Protein AF-D7CI39-F1 (afdb_monomer_lite)

Organism: Streptomyces bingchenggensis (strain BCW-1) (NCBI:txid749414)

Structure (mmCIF, N/CA/C/O backbone):
data_AF-D7CI39-F1
#
_entry.id   AF-D7CI39-F1
#
loop_
_atom_site.group_PDB
_atom_site.id
_atom_site.type_symbol
_atom_site.label_atom_id
_atom_site.label_alt_id
_atom_site.label_comp_id
_atom_site.label_asym_id
_atom_site.label_entity_id
_atom_site.label_seq_id
_atom_site.pdbx_PDB_ins_code
_atom_site.Cartn_x
_atom_site.Cartn_y
_atom_site.Cartn_z
_atom_site.occupancy
_atom_site.B_iso_or_equiv
_atom_site.auth_seq_id
_atom_site.auth_comp_id
_atom_site.auth_asym_id
_atom_site.auth_atom_id
_atom_site.pdbx_PDB_model_num
ATOM 1 N N . MET A 1 1 ? -1.855 11.451 19.982 1.00 60.75 1 MET A N 1
ATOM 2 C CA . MET A 1 1 ? -1.844 10.827 18.642 1.00 60.75 1 MET A CA 1
ATOM 3 C C . MET A 1 1 ? -1.310 9.418 18.803 1.00 60.75 1 MET A C 1
ATOM 5 O O . MET A 1 1 ? -0.711 9.164 19.842 1.00 60.75 1 MET A O 1
ATOM 9 N N . LEU A 1 2 ? -1.625 8.493 17.895 1.00 78.06 2 LEU A N 1
ATOM 10 C CA . LEU A 1 2 ? -1.232 7.079 18.049 1.00 78.06 2 LEU A CA 1
ATOM 11 C C . LEU A 1 2 ? -0.248 6.610 16.970 1.00 78.06 2 LEU A C 1
ATOM 13 O O . LEU A 1 2 ? 0.368 5.567 17.150 1.00 78.06 2 LEU A O 1
ATOM 17 N N . ILE A 1 3 ? -0.101 7.357 15.871 1.00 86.12 3 ILE A N 1
ATOM 18 C CA . ILE A 1 3 ? 0.752 6.988 14.740 1.00 86.12 3 ILE A CA 1
ATOM 19 C C . ILE A 1 3 ? 1.852 8.045 14.610 1.00 86.12 3 ILE A C 1
ATOM 21 O O . ILE A 1 3 ? 1.617 9.130 14.085 1.00 86.12 3 ILE A O 1
ATOM 25 N N . GLU A 1 4 ? 3.043 7.724 15.110 1.00 84.31 4 GLU A N 1
ATOM 26 C CA . GLU A 1 4 ? 4.236 8.579 15.084 1.00 84.31 4 GLU A CA 1
ATOM 27 C C . GLU A 1 4 ? 5.362 7.781 14.409 1.00 84.31 4 GLU A C 1
ATOM 29 O O . GLU A 1 4 ? 5.905 6.856 15.007 1.00 84.31 4 GLU A O 1
ATOM 34 N N . THR A 1 5 ? 5.641 8.070 13.135 1.00 89.38 5 THR A N 1
ATOM 35 C CA . THR A 1 5 ? 6.638 7.357 12.309 1.00 89.38 5 THR A CA 1
ATOM 36 C C . THR A 1 5 ? 7.368 8.346 11.403 1.00 89.38 5 THR A C 1
ATOM 38 O O . THR A 1 5 ? 6.814 9.392 11.055 1.00 89.38 5 THR A O 1
ATOM 41 N N . ASP A 1 6 ? 8.602 8.020 11.0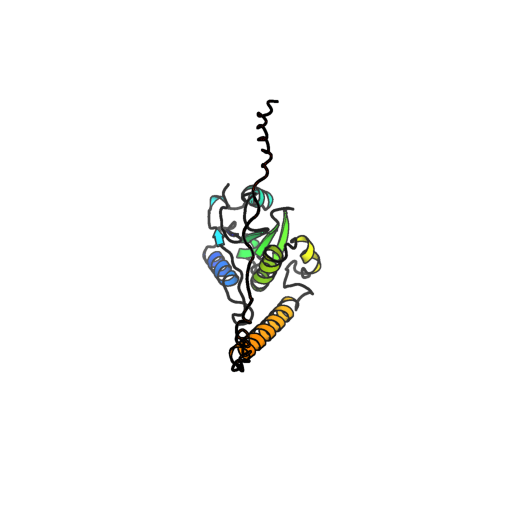17 1.00 88.06 6 ASP A N 1
ATOM 42 C CA . ASP A 1 6 ? 9.404 8.861 10.112 1.00 88.06 6 ASP A CA 1
ATOM 43 C C . ASP A 1 6 ? 9.184 8.493 8.633 1.00 88.06 6 ASP A C 1
ATOM 45 O O . ASP A 1 6 ? 9.430 9.298 7.732 1.00 88.06 6 ASP A O 1
ATOM 49 N N . LEU A 1 7 ? 8.720 7.266 8.373 1.00 91.50 7 LEU A N 1
ATOM 50 C CA . LEU A 1 7 ? 8.360 6.760 7.047 1.00 91.50 7 LEU A CA 1
ATOM 51 C C . LEU A 1 7 ? 6.853 6.536 6.944 1.00 91.50 7 LEU A C 1
ATOM 53 O O . LEU A 1 7 ? 6.137 6.569 7.936 1.00 91.50 7 LEU A O 1
ATOM 57 N N . THR A 1 8 ? 6.366 6.259 5.732 1.00 95.50 8 THR A N 1
ATOM 58 C CA . THR A 1 8 ? 4.954 5.908 5.540 1.00 95.50 8 THR A CA 1
ATOM 59 C C . THR A 1 8 ? 4.585 4.685 6.394 1.00 95.50 8 THR A C 1
ATOM 61 O O . THR A 1 8 ? 5.204 3.627 6.230 1.00 95.50 8 THR A O 1
ATOM 64 N N . PRO A 1 9 ? 3.581 4.778 7.279 1.00 97.00 9 PRO A N 1
ATOM 65 C CA . PRO A 1 9 ? 3.242 3.680 8.166 1.00 97.00 9 PRO A CA 1
ATOM 66 C C . PRO A 1 9 ? 2.464 2.576 7.435 1.00 97.00 9 PRO A C 1
ATOM 68 O O . PRO A 1 9 ? 1.548 2.847 6.657 1.00 97.00 9 PRO A O 1
ATOM 71 N N . LEU A 1 10 ? 2.812 1.323 7.733 1.00 98.00 10 LEU A N 1
ATOM 72 C CA . LEU A 1 10 ? 2.042 0.115 7.439 1.00 98.00 10 LEU A CA 1
ATOM 73 C C . LEU A 1 10 ? 1.366 -0.347 8.734 1.00 98.00 10 LEU A C 1
ATOM 75 O O . LEU A 1 10 ? 1.984 -1.009 9.570 1.00 98.00 10 LEU A O 1
ATOM 79 N N . LEU A 1 11 ? 0.103 0.027 8.901 1.00 97.75 11 LEU A N 1
ATOM 80 C CA . LEU A 1 11 ? -0.694 -0.258 10.087 1.00 97.75 11 LEU A CA 1
ATOM 81 C C . LEU A 1 11 ? -1.323 -1.642 10.005 1.00 97.75 11 LEU A C 1
ATOM 83 O O . LEU A 1 11 ? -1.921 -1.995 8.989 1.00 97.75 11 LEU A O 1
ATOM 87 N N . ARG A 1 12 ? -1.289 -2.383 11.107 1.00 97.88 12 ARG A N 1
ATOM 88 C CA . ARG A 1 12 ? -2.140 -3.558 11.292 1.00 97.88 12 ARG A CA 1
ATOM 89 C C . ARG A 1 12 ? -3.439 -3.154 11.987 1.00 97.88 12 ARG A C 1
ATOM 91 O O . ARG A 1 12 ? -3.398 -2.639 13.101 1.00 97.88 12 ARG A O 1
ATOM 98 N N . THR A 1 13 ? -4.582 -3.413 11.354 1.00 97.44 13 THR A N 1
ATOM 99 C CA . THR A 1 13 ? -5.907 -3.213 11.977 1.00 97.44 13 THR A CA 1
ATOM 100 C C . THR A 1 13 ? -6.658 -4.521 12.187 1.00 97.44 13 THR A C 1
ATOM 102 O O . THR A 1 13 ? -7.472 -4.608 13.105 1.00 97.44 13 THR A O 1
ATOM 105 N N . ASP A 1 14 ? -6.345 -5.560 11.409 1.00 96.50 14 ASP A N 1
ATOM 106 C CA . ASP A 1 14 ? -6.831 -6.91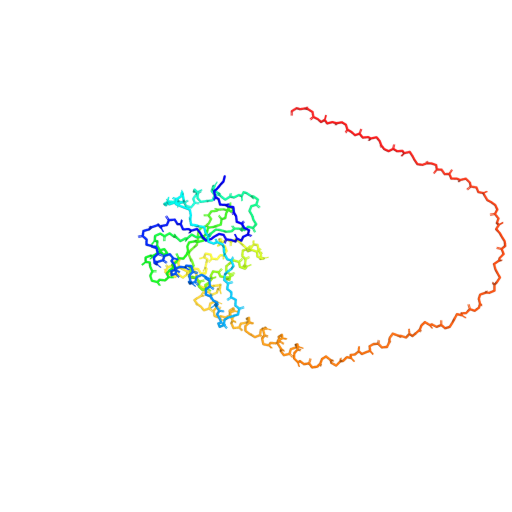7 11.649 1.00 96.50 14 ASP A CA 1
ATOM 107 C C . ASP A 1 14 ? -5.773 -7.760 12.378 1.00 96.50 14 ASP A C 1
ATOM 109 O O . ASP A 1 14 ? -4.663 -7.994 11.891 1.00 96.50 14 ASP A O 1
ATOM 113 N N . PHE A 1 15 ? -6.130 -8.208 13.582 1.00 96.19 15 PHE A N 1
ATOM 114 C CA . PHE A 1 15 ? -5.276 -9.013 14.461 1.00 96.19 15 PHE A CA 1
ATOM 115 C C . PHE A 1 15 ? -5.717 -10.483 14.516 1.00 96.19 15 PHE A C 1
ATOM 117 O O . PHE A 1 15 ? -5.392 -11.185 15.474 1.00 96.19 15 PHE A O 1
ATOM 124 N N . SER A 1 16 ? -6.496 -10.943 13.528 1.00 94.44 16 SER A N 1
ATOM 125 C CA . SER A 1 16 ? -7.069 -12.294 13.534 1.00 94.44 16 SER A CA 1
ATOM 126 C C . SER A 1 16 ? -6.051 -13.386 13.194 1.00 94.44 16 SER A C 1
ATOM 128 O O . SER A 1 16 ? -6.198 -14.515 13.660 1.00 94.44 16 SER A O 1
ATOM 130 N N . ASP A 1 17 ? -5.010 -13.038 12.434 1.00 96.19 17 ASP A N 1
ATOM 131 C CA . ASP A 1 17 ? -3.992 -13.965 11.944 1.00 96.19 17 ASP A CA 1
ATOM 132 C C . ASP A 1 17 ? -2.601 -13.300 11.964 1.00 96.19 17 ASP A C 1
ATOM 134 O O . ASP A 1 17 ? -2.360 -12.277 11.315 1.00 96.19 17 ASP A O 1
ATOM 138 N N . ASP A 1 18 ? -1.690 -13.844 12.774 1.00 97.06 18 ASP A N 1
ATOM 139 C CA . ASP A 1 18 ? -0.308 -13.363 12.890 1.00 97.06 18 ASP A CA 1
ATOM 140 C C . ASP A 1 18 ? 0.578 -13.840 11.727 1.00 97.06 18 ASP A C 1
ATOM 142 O O . ASP A 1 18 ? 1.495 -13.117 11.326 1.00 97.06 18 ASP A O 1
ATOM 146 N N . ASP A 1 19 ? 0.295 -15.013 11.154 1.00 97.25 19 ASP A N 1
ATOM 147 C CA . ASP A 1 19 ? 1.049 -15.566 10.027 1.00 97.25 19 ASP A CA 1
ATOM 148 C C . ASP A 1 19 ? 0.727 -14.788 8.746 1.00 97.25 19 ASP A C 1
ATOM 150 O O . ASP A 1 19 ? 1.638 -14.403 8.004 1.00 97.25 19 ASP A O 1
ATOM 154 N N . ALA A 1 20 ? -0.551 -14.459 8.532 1.00 97.06 20 ALA A N 1
ATOM 155 C CA . ALA A 1 20 ? -0.977 -13.561 7.461 1.00 97.06 20 ALA A CA 1
ATOM 156 C C . ALA A 1 20 ? -0.304 -12.186 7.590 1.00 97.06 20 ALA A C 1
ATOM 158 O O . ALA A 1 20 ? 0.206 -11.648 6.607 1.00 97.06 20 ALA A O 1
ATOM 159 N N . TRP A 1 21 ? -0.206 -11.645 8.809 1.00 97.88 21 TRP A N 1
ATOM 160 C CA . TRP A 1 21 ? 0.503 -10.388 9.046 1.00 97.88 21 TRP A CA 1
ATOM 161 C C . TRP A 1 21 ? 1.990 -10.468 8.676 1.00 97.88 21 TRP A C 1
ATOM 163 O O . TRP A 1 21 ? 2.506 -9.570 8.003 1.00 97.88 21 TRP A O 1
ATOM 173 N N . GLN A 1 22 ? 2.694 -11.547 9.039 1.00 97.75 22 GLN A N 1
ATOM 174 C CA . GLN A 1 22 ? 4.086 -11.716 8.605 1.00 97.75 22 GLN A CA 1
ATOM 175 C C . GLN A 1 22 ? 4.205 -11.843 7.082 1.00 97.75 22 GLN A C 1
ATOM 177 O O . GLN A 1 22 ? 5.138 -11.282 6.503 1.00 97.75 22 GLN A O 1
ATOM 182 N N . ALA A 1 23 ? 3.255 -12.511 6.422 1.00 97.19 23 ALA A N 1
ATOM 183 C CA . ALA A 1 23 ? 3.218 -12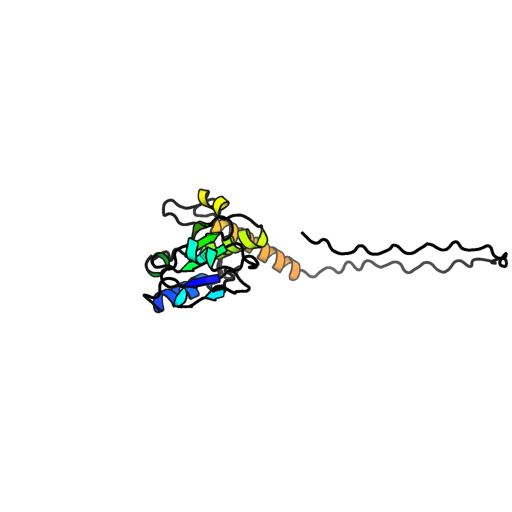.602 4.965 1.00 97.19 23 ALA A CA 1
ATOM 184 C C . ALA A 1 23 ? 3.021 -11.226 4.305 1.00 97.19 23 ALA A C 1
ATOM 186 O O . ALA A 1 23 ? 3.728 -10.907 3.349 1.00 97.19 23 ALA A O 1
ATOM 187 N N . VAL A 1 24 ? 2.142 -10.376 4.850 1.00 97.94 24 VAL A N 1
ATOM 188 C CA . VAL A 1 24 ? 1.954 -8.986 4.394 1.00 97.94 24 VAL A CA 1
ATOM 189 C C . VAL A 1 24 ? 3.251 -8.192 4.513 1.00 97.94 24 VAL A C 1
ATOM 191 O O . VAL A 1 24 ? 3.696 -7.584 3.539 1.00 97.94 24 VAL A O 1
ATOM 194 N N . ARG A 1 25 ? 3.897 -8.224 5.686 1.00 97.69 25 ARG A N 1
ATOM 195 C CA . ARG A 1 25 ? 5.168 -7.517 5.912 1.00 97.69 25 ARG A CA 1
ATOM 196 C C . ARG A 1 25 ? 6.254 -7.993 4.953 1.00 97.69 25 ARG A C 1
ATOM 198 O O . ARG A 1 25 ? 6.986 -7.173 4.406 1.00 97.69 25 ARG A O 1
ATOM 205 N N . ALA A 1 26 ? 6.340 -9.304 4.728 1.00 96.56 26 ALA A N 1
ATOM 206 C CA . ALA A 1 26 ? 7.289 -9.885 3.789 1.00 96.56 26 ALA A CA 1
ATOM 207 C C . ALA A 1 26 ? 7.008 -9.444 2.345 1.00 96.56 26 ALA A C 1
ATOM 209 O O . ALA A 1 26 ? 7.948 -9.085 1.640 1.00 96.56 26 ALA A O 1
ATOM 210 N N . ALA A 1 27 ? 5.742 -9.416 1.920 1.00 96.31 27 ALA A N 1
ATOM 211 C CA . ALA A 1 27 ? 5.350 -8.977 0.583 1.00 96.31 27 ALA A CA 1
ATOM 212 C C . ALA A 1 27 ? 5.647 -7.487 0.349 1.00 96.31 27 ALA A C 1
ATOM 214 O O . ALA A 1 27 ? 6.171 -7.127 -0.701 1.00 96.31 27 ALA A O 1
ATOM 215 N N . VAL A 1 28 ? 5.379 -6.626 1.336 1.00 96.81 28 VAL A N 1
ATOM 216 C CA . VAL A 1 28 ? 5.674 -5.184 1.258 1.00 96.81 28 VAL A CA 1
ATOM 217 C C . VAL A 1 28 ? 7.182 -4.911 1.246 1.00 96.81 28 VAL A C 1
ATOM 219 O O . VAL A 1 28 ? 7.654 -4.063 0.490 1.00 96.81 28 VAL A O 1
ATOM 222 N N . ALA A 1 29 ? 7.953 -5.645 2.053 1.00 95.19 29 ALA A N 1
ATOM 223 C CA . ALA A 1 29 ? 9.406 -5.499 2.123 1.00 95.19 29 ALA A CA 1
ATOM 224 C C . ALA A 1 29 ? 10.151 -6.170 0.953 1.00 95.19 29 ALA A C 1
ATOM 226 O O . ALA A 1 29 ? 11.356 -5.946 0.784 1.00 95.19 29 ALA A O 1
ATOM 227 N N . ALA A 1 30 ? 9.470 -7.008 0.163 1.00 94.44 30 ALA A N 1
ATOM 228 C CA . ALA A 1 30 ? 10.074 -7.727 -0.946 1.00 94.44 30 ALA A CA 1
ATOM 229 C C . ALA A 1 30 ? 10.561 -6.747 -2.030 1.00 94.44 30 ALA A C 1
ATOM 231 O O . ALA A 1 30 ? 9.816 -5.865 -2.465 1.00 94.44 30 ALA A O 1
ATOM 232 N N . PRO A 1 31 ? 11.804 -6.894 -2.520 1.00 93.50 31 PRO A N 1
ATOM 233 C CA . PRO A 1 31 ? 12.271 -6.095 -3.641 1.00 93.50 31 PRO A CA 1
ATOM 234 C C . PRO A 1 31 ? 11.483 -6.401 -4.922 1.00 93.50 31 PRO A C 1
ATOM 236 O O . PRO A 1 31 ? 11.240 -7.560 -5.257 1.00 93.50 31 PRO A O 1
ATOM 239 N N . VAL A 1 32 ? 11.166 -5.363 -5.693 1.00 90.81 32 VAL A N 1
ATOM 240 C CA . VAL A 1 32 ? 10.398 -5.448 -6.943 1.00 90.81 32 VAL A CA 1
ATOM 241 C C . VAL A 1 32 ? 11.321 -5.266 -8.155 1.00 90.81 32 VAL A C 1
ATOM 243 O O . VAL A 1 32 ? 12.363 -4.605 -8.086 1.00 90.81 32 VAL A O 1
ATOM 246 N N . GLY A 1 33 ? 10.961 -5.893 -9.281 1.00 87.19 33 GLY A N 1
ATOM 247 C CA . GLY A 1 33 ? 11.697 -5.781 -10.545 1.00 87.19 33 GLY A CA 1
ATOM 248 C C . GLY A 1 33 ? 13.101 -6.383 -10.499 1.00 87.19 33 GLY A C 1
ATOM 249 O O . GLY A 1 33 ? 14.013 -5.835 -11.102 1.00 87.19 33 GLY A O 1
ATOM 250 N N . GLY A 1 34 ? 13.305 -7.467 -9.743 1.00 85.69 34 GLY A N 1
ATOM 251 C CA . GLY A 1 34 ? 14.627 -8.086 -9.592 1.00 85.69 34 GLY A CA 1
ATOM 252 C C . GLY A 1 34 ? 15.581 -7.304 -8.681 1.00 85.69 34 GLY A C 1
ATOM 253 O O . GLY A 1 34 ? 16.794 -7.376 -8.859 1.00 85.69 34 GLY A O 1
ATOM 254 N N . GLY A 1 35 ? 15.050 -6.546 -7.715 1.00 87.81 35 GLY A N 1
ATOM 255 C CA . GLY A 1 35 ? 15.858 -5.776 -6.764 1.00 87.81 35 GLY A CA 1
ATOM 256 C C . GLY A 1 35 ? 16.127 -4.330 -7.175 1.00 87.81 35 GLY A C 1
ATOM 257 O O . GLY A 1 35 ? 17.041 -3.702 -6.641 1.00 87.81 35 GLY A O 1
ATOM 258 N N . LEU A 1 36 ? 15.355 -3.792 -8.123 1.00 87.56 36 LEU A N 1
ATOM 259 C CA . LEU A 1 36 ? 15.490 -2.401 -8.561 1.00 87.56 36 LEU A CA 1
ATOM 260 C C . LEU A 1 36 ? 14.985 -1.412 -7.512 1.00 87.56 36 LEU A C 1
ATOM 262 O O . LEU A 1 36 ? 15.550 -0.328 -7.383 1.00 87.56 36 LEU A O 1
ATOM 266 N N . THR A 1 37 ? 13.923 -1.779 -6.798 1.00 91.38 37 THR A N 1
ATOM 267 C CA . THR A 1 37 ? 13.210 -0.905 -5.864 1.00 91.38 37 THR A CA 1
ATOM 268 C C . THR A 1 37 ? 12.466 -1.725 -4.806 1.00 91.38 37 THR A C 1
ATOM 270 O O . THR A 1 37 ? 12.390 -2.950 -4.912 1.00 91.38 37 THR A O 1
ATOM 273 N N . ARG A 1 38 ? 11.931 -1.057 -3.784 1.00 93.38 38 ARG A N 1
ATOM 274 C CA . ARG A 1 38 ? 11.057 -1.613 -2.740 1.00 93.38 38 ARG A CA 1
ATOM 275 C C . ARG A 1 38 ? 10.191 -0.495 -2.157 1.00 93.38 38 ARG A C 1
ATOM 277 O O . ARG A 1 38 ? 10.513 0.676 -2.343 1.00 93.38 38 ARG A O 1
ATOM 284 N N . ALA A 1 39 ? 9.122 -0.845 -1.448 1.00 94.44 39 ALA A N 1
ATOM 285 C CA . ALA A 1 39 ? 8.374 0.138 -0.675 1.00 94.44 39 ALA A CA 1
ATOM 286 C C . ALA A 1 39 ? 9.119 0.443 0.634 1.00 94.44 39 ALA A C 1
ATOM 288 O O . ALA A 1 39 ? 9.499 -0.478 1.358 1.00 94.44 39 ALA A O 1
ATOM 289 N N . ASP A 1 40 ? 9.327 1.724 0.933 1.00 91.62 40 ASP A N 1
ATOM 290 C CA . ASP A 1 40 ? 9.904 2.155 2.205 1.00 91.62 40 ASP A CA 1
ATOM 291 C C . ASP A 1 40 ? 8.764 2.512 3.168 1.00 91.62 40 ASP A C 1
ATOM 293 O O . ASP A 1 40 ? 8.168 3.586 3.096 1.00 91.62 40 ASP A O 1
ATOM 297 N N . THR A 1 41 ? 8.435 1.562 4.044 1.00 95.88 41 THR A N 1
ATOM 298 C CA . THR A 1 41 ? 7.360 1.683 5.038 1.00 95.88 41 THR A CA 1
ATOM 299 C C . THR A 1 41 ? 7.836 1.302 6.432 1.00 95.88 41 THR A C 1
ATOM 301 O O . THR A 1 41 ? 8.696 0.429 6.572 1.00 95.88 41 THR A O 1
ATOM 304 N N . GLU A 1 42 ? 7.199 1.852 7.460 1.00 96.00 42 GLU A N 1
ATOM 305 C CA . GLU A 1 42 ? 7.413 1.478 8.860 1.00 96.00 42 GLU A CA 1
ATOM 306 C C . GLU A 1 42 ? 6.203 0.704 9.405 1.00 96.00 42 GLU A C 1
ATOM 308 O O . GLU A 1 42 ? 5.074 1.177 9.340 1.00 96.00 42 GLU A O 1
ATOM 313 N N . SER A 1 43 ? 6.404 -0.519 9.910 1.00 96.25 43 SER A N 1
ATOM 314 C CA . SER A 1 43 ? 5.294 -1.325 10.442 1.00 96.25 43 SER A CA 1
ATOM 315 C C . SER A 1 43 ? 4.830 -0.805 11.804 1.00 96.25 43 SER A C 1
ATOM 317 O O . SER A 1 43 ? 5.639 -0.702 12.722 1.00 96.25 43 SER A O 1
ATOM 319 N N . VAL A 1 44 ? 3.523 -0.598 11.966 1.00 95.81 44 VAL A N 1
ATOM 320 C CA . VAL A 1 44 ? 2.894 -0.239 13.244 1.00 95.81 44 VAL A CA 1
ATOM 321 C C . VAL A 1 44 ? 1.943 -1.359 13.660 1.00 95.81 44 VAL A C 1
ATOM 323 O O . VAL A 1 44 ? 0.916 -1.600 13.025 1.00 95.81 44 VAL A O 1
ATOM 326 N N . ASP A 1 45 ? 2.308 -2.047 14.738 1.00 95.00 45 ASP A N 1
ATOM 327 C CA . ASP A 1 45 ? 1.613 -3.221 15.277 1.00 95.00 45 ASP A CA 1
ATOM 328 C C . ASP A 1 45 ? 1.117 -2.917 16.705 1.00 95.00 45 ASP A C 1
ATOM 330 O O . ASP A 1 45 ? 1.601 -3.471 17.692 1.00 95.00 45 ASP A O 1
ATOM 334 N N . ASP A 1 46 ? 0.197 -1.951 16.826 1.00 94.44 46 ASP A N 1
ATOM 335 C CA . ASP A 1 46 ? -0.437 -1.568 18.096 1.00 94.44 46 ASP A CA 1
ATOM 336 C C . ASP A 1 46 ? -1.903 -2.015 18.103 1.00 94.44 46 ASP A C 1
ATOM 338 O O . ASP A 1 46 ? -2.729 -1.530 17.329 1.00 94.44 46 ASP A O 1
ATOM 342 N N . ARG A 1 47 ? -2.253 -2.906 19.039 1.00 93.81 47 ARG A N 1
ATOM 343 C CA . ARG A 1 47 ? -3.621 -3.421 19.221 1.00 93.81 47 ARG A CA 1
ATOM 344 C C . ARG A 1 47 ? -4.668 -2.345 19.491 1.00 93.81 47 ARG A C 1
ATOM 346 O O . ARG A 1 47 ? -5.855 -2.619 19.344 1.00 93.81 47 ARG A O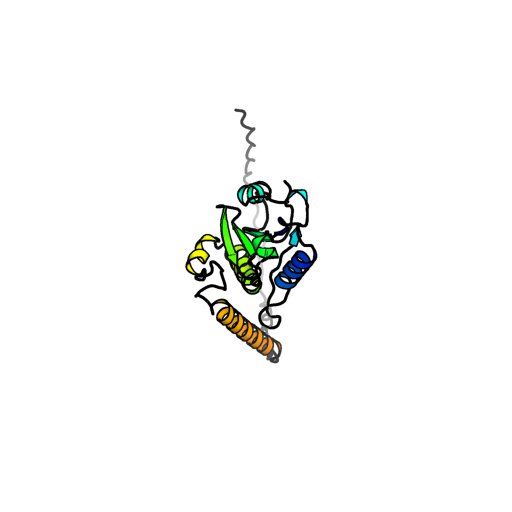 1
ATOM 353 N N . ARG A 1 48 ? -4.274 -1.135 19.888 1.00 94.12 48 ARG A N 1
ATOM 354 C CA . ARG A 1 48 ? -5.199 0.002 20.009 1.00 94.12 48 ARG A CA 1
ATOM 355 C C . ARG A 1 48 ? -5.806 0.417 18.672 1.00 94.12 48 ARG A C 1
ATOM 357 O O . ARG A 1 48 ? -6.852 1.046 18.698 1.00 94.12 48 ARG A O 1
ATOM 364 N N . LEU A 1 49 ? -5.169 0.065 17.554 1.00 93.19 49 LEU A N 1
ATOM 365 C CA . LEU A 1 49 ? -5.635 0.329 16.191 1.00 93.19 49 LEU A CA 1
ATOM 366 C C . LEU A 1 49 ? -6.556 -0.777 15.651 1.00 93.19 49 LEU A C 1
ATOM 368 O O . LEU A 1 49 ? -6.980 -0.710 14.497 1.00 93.19 49 LEU A O 1
ATOM 372 N N . ALA A 1 50 ? -6.852 -1.804 16.455 1.00 95.12 50 ALA A N 1
ATOM 373 C CA . ALA A 1 50 ? -7.728 -2.892 16.042 1.00 95.12 50 ALA A CA 1
ATOM 374 C C . ALA A 1 50 ? -9.092 -2.355 15.586 1.00 95.12 50 ALA A C 1
ATOM 376 O O . ALA A 1 50 ? -9.702 -1.529 16.268 1.00 95.12 50 ALA A O 1
ATOM 377 N N . ASP A 1 51 ? -9.544 -2.830 14.425 1.00 94.62 51 ASP A N 1
ATOM 378 C CA . ASP A 1 51 ? -10.836 -2.492 13.815 1.00 94.62 51 ASP A CA 1
ATOM 379 C C . ASP A 1 51 ? -11.062 -0.992 13.532 1.00 94.62 51 ASP A C 1
ATOM 381 O O . ASP A 1 51 ? -12.201 -0.564 13.325 1.00 94.62 51 ASP A O 1
ATOM 385 N N . PHE A 1 52 ? -10.003 -0.174 13.501 1.00 96.06 52 PHE A N 1
ATOM 386 C CA . PHE A 1 52 ? -10.134 1.239 13.146 1.00 96.06 52 PHE A CA 1
ATOM 387 C C . PHE A 1 52 ? -10.607 1.402 11.697 1.00 96.06 52 PHE A C 1
ATOM 389 O O . PHE A 1 52 ? -10.015 0.854 10.765 1.00 96.06 52 PHE A O 1
ATOM 396 N N . ALA A 1 53 ? -11.641 2.222 11.514 1.00 94.81 53 ALA A N 1
ATOM 397 C CA . ALA A 1 53 ? -12.052 2.730 10.213 1.00 94.81 53 ALA A CA 1
ATOM 398 C C . ALA A 1 53 ? -11.095 3.827 9.718 1.00 94.81 53 ALA A C 1
ATOM 400 O O . ALA A 1 53 ? -10.390 4.466 10.506 1.00 94.81 53 ALA A O 1
ATOM 401 N N . SER A 1 54 ? -11.112 4.092 8.415 1.00 94.75 54 SER A N 1
ATOM 402 C CA . SER A 1 54 ? -10.230 5.060 7.756 1.00 94.75 54 SER A CA 1
ATOM 403 C C . SER A 1 54 ? -10.266 6.451 8.385 1.00 94.75 54 SER A C 1
ATOM 405 O O . SER A 1 54 ? -9.221 7.071 8.576 1.00 94.75 54 SER A O 1
ATOM 407 N N . GLU A 1 55 ? -11.438 6.935 8.805 1.00 94.62 55 GLU A N 1
ATOM 408 C CA . GLU A 1 55 ? -11.558 8.232 9.474 1.00 94.62 55 GLU A CA 1
ATOM 409 C C . GLU A 1 55 ? -10.853 8.256 10.833 1.00 94.62 55 GLU A C 1
ATOM 411 O O . GLU A 1 55 ? -10.268 9.273 11.204 1.00 94.62 55 GLU A O 1
ATOM 416 N N . GLN A 1 56 ? -10.893 7.144 11.573 1.00 95.69 56 GLN A N 1
ATOM 417 C CA . GLN A 1 56 ? -10.215 7.013 12.865 1.00 95.69 56 GLN A CA 1
ATOM 418 C C . GLN A 1 56 ? -8.698 6.927 12.681 1.00 95.69 56 GLN A C 1
ATOM 420 O O . GLN A 1 56 ? -7.953 7.485 13.488 1.00 95.69 56 GLN A O 1
ATOM 425 N N . ILE A 1 57 ? -8.249 6.270 11.608 1.00 95.69 57 ILE A N 1
ATOM 426 C CA . ILE A 1 57 ? -6.837 6.197 11.225 1.00 95.69 57 ILE A CA 1
ATOM 427 C C . ILE A 1 57 ? -6.315 7.596 10.909 1.00 95.69 57 ILE A C 1
ATOM 429 O O . ILE A 1 57 ? -5.385 8.044 11.571 1.00 95.69 57 ILE A O 1
ATOM 433 N N . VAL A 1 58 ? -6.951 8.321 9.983 1.00 94.94 58 VAL A N 1
ATOM 434 C CA . VAL A 1 58 ? -6.519 9.678 9.600 1.00 94.94 58 VAL A CA 1
ATOM 435 C C . VAL A 1 58 ? -6.558 10.633 10.794 1.00 94.94 58 VAL A C 1
ATOM 437 O O . VAL A 1 58 ? -5.629 11.407 10.986 1.00 94.94 58 VAL A O 1
ATOM 440 N N . ALA A 1 59 ? -7.572 10.541 11.661 1.00 94.06 59 ALA A N 1
ATOM 441 C CA . ALA A 1 59 ? -7.629 11.344 12.888 1.00 94.06 59 ALA A CA 1
ATOM 442 C C . ALA A 1 59 ? -6.516 11.016 13.909 1.00 94.06 59 ALA A C 1
ATOM 444 O O . ALA A 1 59 ? -6.291 11.790 14.841 1.00 94.06 59 ALA A O 1
ATOM 445 N N . SER A 1 60 ? -5.842 9.873 13.762 1.00 93.44 60 SER A N 1
ATOM 446 C CA . SER A 1 60 ? -4.758 9.422 14.642 1.00 93.44 60 SER A CA 1
ATOM 447 C C . SER A 1 60 ? -3.355 9.765 14.123 1.00 93.44 60 SER A C 1
ATOM 449 O O . SER A 1 60 ? -2.399 9.579 14.886 1.00 93.44 60 SER A O 1
ATOM 451 N N . VAL A 1 61 ? -3.244 10.253 12.877 1.00 92.69 61 VAL A N 1
ATOM 452 C CA . VAL A 1 61 ? -2.002 10.656 12.186 1.00 92.69 61 VAL A CA 1
ATOM 453 C C . VAL A 1 61 ? -1.647 12.096 12.510 1.00 92.69 61 VAL A C 1
ATOM 455 O O . VAL A 1 61 ? -2.515 12.963 12.423 1.00 92.69 61 VAL A O 1
ATOM 458 N N . ASP A 1 62 ? -0.383 12.345 12.858 1.00 88.81 62 ASP A N 1
ATOM 459 C CA . ASP A 1 62 ? 0.122 13.691 13.139 1.00 88.81 62 ASP A CA 1
ATOM 460 C C . ASP A 1 62 ? -0.087 14.656 11.956 1.00 88.81 62 ASP A C 1
ATOM 462 O O . ASP A 1 62 ? 0.273 14.308 10.831 1.00 88.81 62 ASP A O 1
ATOM 466 N N . PRO A 1 63 ? -0.678 15.854 12.154 1.00 85.75 63 PRO A N 1
ATOM 467 C CA . PRO A 1 63 ? -0.820 16.837 11.079 1.00 85.75 63 PRO A CA 1
ATOM 468 C C . PRO A 1 63 ? 0.522 17.296 10.486 1.00 85.75 63 PRO A C 1
ATOM 470 O O . PRO A 1 63 ? 0.538 17.725 9.333 1.00 85.75 63 PRO A O 1
ATOM 473 N N . ASP A 1 64 ? 1.621 17.186 11.237 1.00 88.19 64 ASP A N 1
ATOM 474 C CA . ASP A 1 64 ? 2.984 17.488 10.791 1.00 88.19 64 ASP A CA 1
ATOM 475 C C . ASP A 1 64 ? 3.738 16.227 10.307 1.00 88.19 64 ASP A C 1
ATOM 477 O O . ASP A 1 64 ? 4.958 16.261 10.112 1.00 88.19 64 ASP A O 1
ATOM 481 N N . ALA A 1 65 ? 3.037 15.104 10.094 1.00 89.69 65 ALA A N 1
ATOM 482 C CA . ALA A 1 65 ? 3.638 13.865 9.611 1.00 89.69 65 ALA A CA 1
ATOM 483 C C . ALA A 1 65 ? 4.344 14.049 8.248 1.00 89.69 65 ALA A C 1
ATOM 485 O O . ALA A 1 65 ? 3.818 14.709 7.347 1.00 89.69 65 ALA A O 1
ATOM 486 N N . PRO A 1 66 ? 5.511 13.410 8.033 1.00 90.81 66 PRO A N 1
ATOM 487 C CA . PRO A 1 66 ? 6.295 13.570 6.805 1.00 90.81 66 PRO A CA 1
ATOM 488 C C . PRO A 1 66 ? 5.743 12.786 5.599 1.00 90.81 66 PRO A C 1
ATOM 490 O O . PRO A 1 66 ? 6.360 12.784 4.533 1.00 90.81 66 PRO A O 1
ATOM 493 N N . TYR A 1 67 ? 4.609 12.097 5.744 1.00 92.00 67 TYR A N 1
ATOM 494 C CA . TYR A 1 67 ? 4.007 11.237 4.725 1.00 92.00 67 TYR A CA 1
ATOM 495 C C . TYR A 1 67 ? 2.593 11.700 4.355 1.00 92.00 67 TYR A C 1
ATOM 497 O O . TYR A 1 67 ? 1.801 12.099 5.201 1.00 92.00 67 TYR A O 1
ATOM 505 N N . ALA A 1 68 ? 2.263 11.611 3.064 1.00 93.12 68 ALA A N 1
ATOM 506 C CA . ALA A 1 68 ? 0.954 12.012 2.539 1.00 93.12 68 ALA A CA 1
ATOM 507 C C . ALA A 1 68 ? -0.116 10.914 2.660 1.00 93.12 68 ALA A C 1
ATOM 509 O O . ALA A 1 68 ? -1.310 11.193 2.557 1.00 93.12 68 ALA A O 1
ATOM 510 N N . VAL A 1 69 ? 0.307 9.662 2.841 1.00 96.44 69 VAL A N 1
ATOM 511 C CA . VAL A 1 69 ? -0.578 8.497 2.853 1.00 96.44 69 VAL A CA 1
ATOM 512 C C . VAL A 1 69 ? -0.251 7.569 4.015 1.00 96.44 69 VAL A C 1
ATOM 514 O O . VAL A 1 69 ? 0.869 7.564 4.521 1.00 96.44 69 VAL A O 1
ATOM 517 N N . VAL A 1 70 ? -1.224 6.747 4.391 1.00 97.25 70 VAL A N 1
ATOM 518 C CA . VAL A 1 70 ? -1.080 5.639 5.341 1.00 97.25 70 VAL A CA 1
ATOM 519 C C . VAL A 1 70 ? -1.464 4.340 4.646 1.00 97.25 70 VAL A C 1
ATOM 521 O O . VAL A 1 70 ? -2.424 4.309 3.877 1.00 97.25 70 VAL A O 1
ATOM 524 N N . VAL A 1 71 ? -0.731 3.263 4.924 1.00 98.31 71 VAL A N 1
ATOM 525 C CA . VAL A 1 71 ? -1.026 1.922 4.410 1.00 98.31 71 VAL A CA 1
ATOM 526 C C . VAL A 1 71 ? -1.628 1.084 5.530 1.00 98.31 71 VAL A C 1
ATOM 528 O O . VAL A 1 71 ? -1.133 1.086 6.653 1.00 98.31 71 VAL A O 1
ATOM 531 N N . VAL A 1 72 ? -2.691 0.349 5.232 1.00 98.38 72 VAL A N 1
ATOM 532 C CA . VAL A 1 72 ? -3.474 -0.412 6.202 1.00 98.38 72 VAL A CA 1
ATOM 533 C C . VAL A 1 72 ? -3.589 -1.866 5.754 1.00 98.38 72 VAL A C 1
ATOM 535 O O . VAL A 1 72 ? -4.056 -2.189 4.656 1.00 98.38 72 VAL A O 1
ATOM 538 N N . ALA A 1 73 ? -3.168 -2.758 6.642 1.00 98.19 73 ALA A N 1
ATOM 539 C CA . ALA A 1 73 ? -3.411 -4.185 6.580 1.00 98.19 73 ALA A CA 1
ATOM 540 C C . ALA A 1 73 ? -4.683 -4.504 7.378 1.00 98.19 73 ALA A C 1
ATOM 542 O O . ALA A 1 73 ? -4.641 -4.764 8.586 1.00 98.19 73 ALA A O 1
ATOM 543 N N . ASP A 1 74 ? -5.816 -4.426 6.682 1.00 97.62 74 ASP A N 1
ATOM 544 C CA . ASP A 1 74 ? -7.131 -4.756 7.218 1.00 97.62 74 ASP A CA 1
ATOM 545 C C . ASP A 1 74 ? -7.500 -6.217 6.945 1.00 97.62 74 ASP A C 1
ATOM 547 O O . ASP A 1 74 ? -6.743 -6.986 6.347 1.00 97.62 74 ASP A O 1
ATOM 551 N N . ARG A 1 75 ? -8.704 -6.616 7.356 1.00 96.94 75 ARG A N 1
ATOM 552 C CA . ARG A 1 75 ? -9.186 -7.988 7.176 1.00 96.94 75 ARG A CA 1
ATOM 553 C C . ARG A 1 75 ? -9.129 -8.452 5.720 1.00 96.94 75 ARG A C 1
ATOM 555 O O . ARG A 1 75 ? -8.886 -9.628 5.460 1.00 96.94 75 ARG A O 1
ATOM 562 N N . ARG A 1 76 ? -9.359 -7.551 4.761 1.00 96.69 76 ARG A N 1
ATOM 563 C CA . ARG A 1 76 ? -9.328 -7.885 3.335 1.00 96.69 76 ARG A CA 1
ATOM 564 C C . ARG A 1 76 ? -7.890 -8.149 2.885 1.00 96.69 76 ARG A C 1
ATOM 566 O O . ARG A 1 76 ? -7.654 -9.137 2.195 1.00 96.69 76 ARG A O 1
ATOM 573 N N . THR A 1 77 ? -6.937 -7.342 3.352 1.00 97.56 77 THR A N 1
ATOM 574 C CA . THR A 1 77 ? -5.500 -7.585 3.165 1.00 97.56 77 THR A CA 1
ATOM 575 C C . THR A 1 77 ? -5.082 -8.959 3.691 1.00 97.56 77 THR A C 1
ATOM 577 O O . THR A 1 77 ? -4.350 -9.664 3.004 1.00 97.56 77 THR A O 1
ATOM 580 N N . MET A 1 78 ? -5.554 -9.351 4.880 1.00 96.50 78 MET A N 1
ATOM 581 C CA . MET A 1 78 ? -5.141 -10.605 5.530 1.00 96.50 78 MET A CA 1
ATOM 582 C C . MET A 1 78 ? -5.758 -11.866 4.909 1.00 96.50 78 MET A C 1
ATOM 584 O O . MET A 1 78 ? -5.222 -12.955 5.086 1.00 96.50 78 MET A O 1
ATOM 588 N N . THR A 1 79 ? -6.894 -11.748 4.214 1.00 96.00 79 THR A N 1
ATOM 589 C CA . THR A 1 79 ? -7.689 -12.915 3.782 1.00 96.00 79 THR A CA 1
ATOM 590 C C . THR A 1 79 ? -7.719 -13.137 2.274 1.00 96.00 79 THR A C 1
ATOM 592 O O . THR A 1 79 ? -7.927 -14.267 1.829 1.00 96.00 79 THR A O 1
ATOM 595 N N . GLU A 1 80 ? -7.522 -12.096 1.465 1.00 95.94 80 GLU A N 1
ATOM 596 C CA . GLU A 1 80 ? -7.546 -12.229 0.009 1.00 95.94 80 GLU A CA 1
ATOM 597 C C . GLU A 1 80 ? -6.178 -12.621 -0.554 1.00 95.94 80 GLU A C 1
ATOM 599 O O . GLU A 1 80 ? -5.149 -12.068 -0.184 1.00 95.94 80 GLU A O 1
ATOM 604 N N . ALA A 1 81 ? -6.172 -13.522 -1.540 1.00 92.00 81 ALA A N 1
ATOM 605 C CA . ALA A 1 81 ? -4.945 -14.038 -2.155 1.00 92.00 81 ALA A CA 1
ATOM 606 C C . ALA A 1 81 ? -4.082 -12.966 -2.850 1.00 92.00 81 ALA A C 1
ATOM 608 O O . ALA A 1 81 ? -2.890 -13.177 -3.050 1.00 92.00 81 ALA A O 1
ATOM 609 N N . ALA A 1 82 ? -4.680 -11.838 -3.245 1.00 91.81 82 ALA A N 1
ATOM 610 C CA . ALA A 1 82 ? -3.966 -10.709 -3.841 1.00 91.81 82 ALA A CA 1
ATOM 611 C C . ALA A 1 82 ? -3.320 -9.778 -2.797 1.00 91.81 82 ALA A C 1
ATOM 613 O O . ALA A 1 82 ? -2.655 -8.819 -3.186 1.00 91.81 82 ALA A O 1
ATOM 614 N N . THR A 1 83 ? -3.557 -10.021 -1.503 1.00 96.31 83 THR A N 1
ATOM 615 C CA . THR A 1 83 ? -3.074 -9.211 -0.377 1.00 96.31 83 THR A CA 1
ATOM 616 C C . THR A 1 83 ? -3.320 -7.705 -0.587 1.00 96.31 83 THR A C 1
ATOM 618 O O . THR A 1 83 ? -2.376 -6.912 -0.585 1.00 96.31 83 THR A O 1
ATOM 621 N N . PRO A 1 84 ? -4.572 -7.282 -0.854 1.00 97.50 84 PRO A N 1
ATOM 622 C CA . PRO A 1 84 ? -4.872 -5.932 -1.313 1.00 97.50 84 PRO A CA 1
ATOM 623 C C . PRO A 1 84 ? -4.732 -4.904 -0.188 1.00 97.50 84 PRO A C 1
ATOM 625 O O . PRO A 1 84 ? -5.634 -4.737 0.634 1.00 97.50 84 PRO A O 1
ATOM 628 N N . LEU A 1 85 ? -3.623 -4.173 -0.196 1.00 98.38 85 LEU A N 1
ATOM 629 C CA . LEU A 1 85 ? -3.309 -3.139 0.784 1.00 98.38 85 LEU A CA 1
ATOM 630 C C . LEU A 1 85 ? -4.240 -1.947 0.600 1.00 98.38 85 LEU A C 1
ATOM 632 O O . LEU A 1 85 ? -4.364 -1.432 -0.511 1.00 98.38 85 LEU A O 1
ATOM 636 N N . LEU A 1 86 ? -4.869 -1.495 1.682 1.00 98.50 86 LEU A N 1
ATOM 637 C CA . LEU A 1 86 ? -5.626 -0.250 1.682 1.00 98.50 86 LEU A CA 1
ATOM 638 C C . LEU A 1 86 ? -4.656 0.916 1.883 1.00 98.50 86 LEU A C 1
ATOM 640 O O . LEU A 1 86 ? -3.909 0.941 2.854 1.00 98.50 86 LEU A O 1
ATOM 644 N N . VAL A 1 87 ? -4.667 1.877 0.972 1.00 98.31 87 VAL A N 1
ATOM 645 C CA . VAL A 1 87 ? -3.912 3.124 1.072 1.00 98.31 87 VAL A CA 1
ATOM 646 C C . VAL A 1 87 ? -4.907 4.258 1.264 1.00 98.31 87 VAL A C 1
ATOM 648 O O . VAL A 1 87 ? -5.917 4.313 0.562 1.00 98.31 87 VAL A O 1
ATOM 651 N N . ILE A 1 88 ? -4.627 5.139 2.219 1.00 98.06 88 ILE A N 1
ATOM 652 C CA . ILE A 1 88 ? -5.501 6.250 2.595 1.00 98.06 88 ILE A CA 1
ATOM 653 C C . ILE A 1 88 ? -4.708 7.548 2.482 1.00 98.06 88 ILE A C 1
ATOM 655 O O . ILE A 1 88 ? -3.635 7.664 3.074 1.00 98.06 88 ILE A O 1
ATOM 659 N N . ASP A 1 89 ? -5.232 8.519 1.740 1.00 96.12 89 ASP A N 1
ATOM 660 C CA . ASP A 1 89 ? -4.694 9.879 1.692 1.00 96.12 89 ASP A CA 1
ATOM 661 C C . ASP A 1 89 ? -5.044 10.625 2.987 1.00 96.12 89 ASP A C 1
ATOM 663 O O . ASP A 1 89 ? -6.207 10.696 3.391 1.00 96.12 89 ASP A O 1
ATOM 667 N N . VAL A 1 90 ? -4.038 11.172 3.669 1.00 94.06 90 VAL A N 1
ATOM 668 C CA . VAL A 1 90 ? -4.226 11.845 4.964 1.00 94.06 90 VAL A CA 1
ATOM 669 C C . VAL A 1 90 ? -4.978 13.170 4.793 1.00 94.06 90 VAL A C 1
ATOM 671 O O . VAL A 1 90 ? -5.714 13.583 5.690 1.00 94.06 90 VAL A O 1
ATOM 674 N N . ALA A 1 91 ? -4.829 13.837 3.644 1.00 91.81 91 ALA A N 1
ATOM 675 C CA . ALA A 1 91 ? -5.375 15.172 3.429 1.00 91.81 91 ALA A CA 1
ATOM 676 C C . ALA A 1 91 ? -6.870 15.149 3.093 1.00 91.81 91 ALA A C 1
ATOM 678 O O . ALA A 1 91 ? -7.631 15.963 3.621 1.00 91.81 91 ALA A O 1
ATOM 679 N N . ASP A 1 92 ? -7.294 14.237 2.216 1.00 92.50 92 ASP A N 1
ATOM 680 C CA . ASP A 1 92 ? -8.671 14.194 1.705 1.00 92.50 92 ASP A CA 1
ATOM 681 C C . ASP A 1 92 ? -9.419 12.883 1.988 1.00 92.50 92 ASP A C 1
ATOM 683 O O . ASP A 1 92 ? -10.609 12.788 1.682 1.00 92.50 92 ASP A O 1
ATOM 687 N N . ARG A 1 93 ? -8.767 11.919 2.657 1.00 94.88 93 ARG A N 1
ATOM 688 C CA . ARG A 1 93 ? -9.327 10.608 3.030 1.00 94.88 93 ARG A CA 1
ATOM 689 C C . ARG A 1 93 ? -9.715 9.746 1.836 1.00 94.88 93 ARG A C 1
ATOM 691 O O . ARG A 1 93 ? -10.493 8.807 1.995 1.00 94.88 93 ARG A O 1
ATOM 698 N N . THR A 1 94 ? -9.188 10.044 0.651 1.00 96.75 94 THR A N 1
ATOM 699 C CA . THR A 1 94 ? -9.333 9.150 -0.493 1.00 96.75 94 THR A CA 1
ATOM 700 C C . THR A 1 94 ? -8.760 7.787 -0.132 1.00 96.75 94 THR A C 1
ATOM 702 O O . THR A 1 94 ? -7.689 7.693 0.464 1.00 96.75 94 THR A O 1
ATOM 705 N N . GLU A 1 95 ? -9.473 6.735 -0.516 1.00 97.56 95 GLU A N 1
ATOM 706 C CA . GLU A 1 95 ? -9.049 5.354 -0.344 1.00 97.56 95 GLU A CA 1
ATOM 707 C C . GLU A 1 95 ? -8.756 4.721 -1.696 1.00 97.56 95 GLU A C 1
ATOM 709 O O . GLU A 1 95 ? -9.485 4.913 -2.670 1.00 97.56 95 GLU A O 1
ATOM 714 N N . LEU A 1 96 ? -7.714 3.901 -1.738 1.00 97.25 96 LEU A N 1
ATOM 715 C CA . LEU A 1 96 ? -7.391 3.081 -2.893 1.00 97.25 96 LEU A CA 1
ATOM 716 C C . LEU A 1 96 ? -6.785 1.767 -2.416 1.00 97.25 96 LEU A C 1
ATOM 718 O O . LEU A 1 96 ? -6.000 1.744 -1.471 1.00 97.25 96 LEU A O 1
ATOM 722 N N . ARG A 1 97 ? -7.119 0.661 -3.085 1.00 97.81 97 ARG A N 1
ATOM 723 C CA . ARG A 1 97 ? -6.458 -0.621 -2.835 1.00 97.81 97 ARG A CA 1
ATOM 724 C C . ARG A 1 97 ? -5.420 -0.905 -3.894 1.00 97.81 97 ARG A C 1
ATOM 726 O O . ARG A 1 97 ? -5.714 -0.810 -5.082 1.00 97.81 97 ARG A O 1
ATOM 733 N N . CYS A 1 98 ? -4.223 -1.292 -3.478 1.00 96.75 98 CYS A N 1
ATOM 734 C CA . CYS A 1 98 ? -3.160 -1.696 -4.388 1.00 96.75 98 CYS A CA 1
ATOM 735 C C . CYS A 1 98 ? -2.629 -3.083 -4.039 1.00 96.75 98 CYS A C 1
ATOM 737 O O . CYS A 1 98 ? -2.745 -3.556 -2.908 1.00 96.75 98 CYS A O 1
ATOM 739 N N . VAL A 1 99 ? -2.011 -3.728 -5.023 1.00 95.69 99 VAL A N 1
ATOM 740 C CA . VAL A 1 99 ? -1.194 -4.914 -4.750 1.00 95.69 99 VAL A CA 1
ATOM 741 C C . VAL A 1 99 ? 0.147 -4.514 -4.124 1.00 95.69 99 VAL A C 1
ATOM 743 O O . VAL A 1 99 ? 0.624 -3.402 -4.395 1.00 95.69 99 VAL A O 1
ATOM 746 N N . PRO A 1 100 ? 0.785 -5.383 -3.318 1.00 96.31 100 PRO A N 1
ATOM 747 C CA . PRO A 1 100 ? 2.064 -5.075 -2.677 1.00 96.31 100 PRO A CA 1
ATOM 748 C C . PRO A 1 100 ? 3.151 -4.601 -3.654 1.00 96.31 100 PRO A C 1
ATOM 750 O O . PRO A 1 100 ? 3.872 -3.645 -3.371 1.00 96.31 100 PRO A O 1
ATOM 753 N N . GLU A 1 101 ? 3.219 -5.182 -4.853 1.00 94.25 101 GLU A N 1
ATOM 754 C CA . GLU A 1 101 ? 4.237 -4.863 -5.860 1.00 94.25 101 GLU A CA 1
ATOM 755 C C . GLU A 1 101 ? 4.083 -3.458 -6.456 1.00 94.25 101 GLU A C 1
ATOM 757 O O . GLU A 1 101 ? 5.046 -2.905 -6.990 1.00 94.25 101 GLU A O 1
ATOM 762 N N . ALA A 1 102 ? 2.885 -2.873 -6.381 1.00 95.31 102 ALA A N 1
ATOM 763 C CA . ALA A 1 102 ? 2.606 -1.528 -6.873 1.00 95.31 102 ALA A CA 1
ATOM 764 C C . ALA A 1 102 ? 2.834 -0.448 -5.803 1.00 95.31 102 ALA A C 1
ATOM 766 O O . ALA A 1 102 ? 2.936 0.733 -6.150 1.00 95.31 102 ALA A O 1
ATOM 767 N N . LEU A 1 103 ? 2.951 -0.832 -4.525 1.00 96.50 103 LEU A N 1
ATOM 768 C CA . LEU A 1 103 ? 3.013 0.110 -3.410 1.00 96.50 103 LEU A CA 1
ATOM 769 C C . LEU A 1 103 ? 4.201 1.069 -3.529 1.00 96.50 103 LEU A C 1
ATOM 771 O O . LEU A 1 103 ? 4.030 2.271 -3.364 1.00 96.50 103 LEU A O 1
ATOM 775 N N . TRP A 1 104 ? 5.392 0.575 -3.878 1.00 94.69 104 TRP A N 1
ATOM 776 C CA . TRP A 1 104 ? 6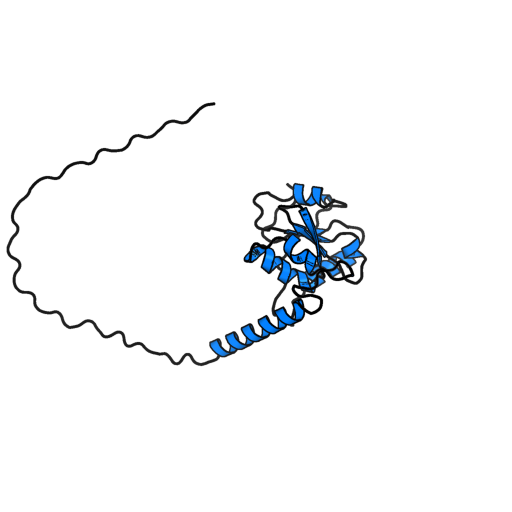.584 1.427 -3.999 1.00 94.69 104 TRP A CA 1
ATOM 777 C C . TRP A 1 104 ? 6.382 2.577 -4.997 1.00 94.69 104 TRP A C 1
ATOM 779 O O . TRP A 1 104 ? 6.862 3.689 -4.771 1.00 94.69 104 TRP A O 1
ATOM 789 N N . ALA A 1 105 ? 5.678 2.318 -6.107 1.00 93.25 105 ALA A N 1
ATOM 790 C CA . ALA A 1 105 ? 5.461 3.304 -7.157 1.00 93.25 105 ALA A CA 1
ATOM 791 C C . ALA A 1 105 ? 4.506 4.387 -6.661 1.00 93.25 105 ALA A C 1
ATOM 793 O O . ALA A 1 105 ? 4.756 5.570 -6.883 1.00 93.25 105 ALA A O 1
ATOM 794 N N . LEU A 1 106 ? 3.468 3.965 -5.936 1.00 94.88 106 LEU A N 1
ATOM 795 C CA . LEU A 1 106 ? 2.508 4.849 -5.296 1.00 94.88 106 LEU A CA 1
ATOM 796 C C . LEU A 1 106 ? 3.195 5.735 -4.252 1.00 94.88 106 LEU A C 1
ATOM 798 O O . LEU A 1 106 ? 3.092 6.951 -4.355 1.00 94.88 106 LEU A O 1
ATOM 802 N N . LEU A 1 107 ? 3.970 5.159 -3.323 1.00 94.50 107 LEU A N 1
ATOM 803 C CA . LEU A 1 107 ? 4.686 5.924 -2.289 1.00 94.50 107 LEU A CA 1
ATOM 804 C C . LEU A 1 107 ? 5.715 6.894 -2.875 1.00 94.50 107 LEU A C 1
ATOM 806 O O . LEU A 1 107 ? 5.886 8.004 -2.380 1.00 94.50 107 LEU A O 1
ATOM 810 N N . THR A 1 108 ? 6.385 6.497 -3.959 1.00 92.00 108 THR A N 1
ATOM 811 C CA . THR A 1 108 ? 7.301 7.394 -4.672 1.00 92.00 108 THR A CA 1
ATOM 812 C C . THR A 1 108 ? 6.544 8.581 -5.263 1.00 92.00 108 THR A C 1
ATOM 814 O O . THR A 1 108 ? 6.992 9.718 -5.149 1.00 92.00 108 THR A O 1
ATOM 817 N N . ASP A 1 109 ? 5.402 8.346 -5.904 1.00 92.44 109 ASP A N 1
ATOM 818 C CA . ASP A 1 109 ? 4.667 9.410 -6.583 1.00 92.44 109 ASP A CA 1
ATOM 819 C C . ASP A 1 109 ? 3.940 10.335 -5.588 1.00 92.44 109 ASP A C 1
ATOM 821 O O . ASP A 1 109 ? 3.954 11.554 -5.771 1.00 92.44 109 ASP A O 1
ATOM 825 N N . THR A 1 110 ? 3.390 9.808 -4.493 1.00 92.31 110 THR A N 1
ATOM 826 C CA . THR A 1 110 ? 2.765 10.633 -3.446 1.00 92.31 110 THR A CA 1
ATOM 827 C C . THR A 1 110 ? 3.806 11.381 -2.614 1.00 92.31 110 THR A C 1
ATOM 829 O O . THR A 1 110 ? 3.658 12.580 -2.386 1.00 92.31 110 THR A O 1
ATOM 832 N N . GLY A 1 111 ? 4.897 10.718 -2.218 1.00 86.81 111 GLY A N 1
ATOM 833 C CA . GLY A 1 111 ? 5.942 11.306 -1.377 1.00 86.81 111 GLY A CA 1
ATOM 834 C C . GLY A 1 111 ? 6.882 12.259 -2.120 1.00 86.81 111 GLY A C 1
ATOM 835 O O . GLY A 1 111 ? 7.171 13.347 -1.632 1.00 86.81 111 GLY A O 1
ATOM 836 N N . VAL A 1 112 ? 7.360 11.882 -3.313 1.00 80.88 112 VAL A N 1
ATOM 837 C CA . VAL A 1 112 ? 8.356 12.676 -4.063 1.00 80.88 112 VAL A CA 1
ATOM 838 C C . VAL A 1 112 ? 7.696 13.644 -5.039 1.00 80.88 112 VAL A C 1
ATOM 840 O O . VAL A 1 112 ? 8.148 14.780 -5.178 1.00 80.88 112 VAL A O 1
ATOM 843 N N . ARG A 1 113 ? 6.644 13.212 -5.749 1.00 80.12 113 ARG A N 1
ATOM 844 C CA . ARG A 1 113 ? 5.978 14.049 -6.766 1.00 80.12 113 ARG A CA 1
ATOM 845 C C . ARG A 1 113 ? 4.805 14.848 -6.197 1.00 80.12 113 ARG A C 1
ATOM 847 O O . ARG A 1 113 ? 4.286 15.707 -6.905 1.00 80.12 113 ARG A O 1
ATOM 854 N N . GLY A 1 114 ? 4.408 14.589 -4.948 1.00 86.69 114 GLY A N 1
ATOM 855 C CA . GLY A 1 114 ? 3.308 15.279 -4.274 1.00 86.69 114 GLY A CA 1
ATOM 856 C C . GLY A 1 114 ? 1.927 14.971 -4.858 1.00 86.69 114 GLY A C 1
ATOM 857 O O . GLY A 1 114 ? 0.992 15.735 -4.612 1.00 86.69 114 GLY A O 1
ATOM 858 N N . MET A 1 115 ? 1.804 13.896 -5.647 1.00 92.69 115 MET A N 1
ATOM 859 C CA . MET A 1 115 ? 0.539 13.493 -6.267 1.00 92.69 115 MET A CA 1
ATOM 860 C C . MET A 1 115 ? -0.467 13.034 -5.212 1.00 92.69 115 MET A C 1
ATOM 862 O O . MET A 1 115 ? -0.084 12.473 -4.184 1.00 92.69 115 MET A O 1
ATOM 866 N N . ARG A 1 116 ? -1.755 13.265 -5.470 1.00 93.19 116 ARG A N 1
ATOM 867 C CA . ARG A 1 116 ? -2.850 12.819 -4.596 1.00 93.19 116 ARG A CA 1
ATOM 868 C C . ARG A 1 116 ? -3.317 11.425 -4.966 1.00 93.19 116 ARG A C 1
ATOM 870 O O . ARG A 1 116 ? -3.249 11.029 -6.130 1.00 93.19 116 ARG A O 1
ATOM 877 N N . LEU A 1 117 ? -3.858 10.698 -3.989 1.00 95.00 117 LEU A N 1
ATOM 878 C CA . LEU A 1 117 ? -4.334 9.339 -4.239 1.00 95.00 117 LEU A CA 1
ATOM 879 C C . LEU A 1 117 ? -5.485 9.293 -5.262 1.00 95.00 117 LEU A C 1
ATOM 881 O O . LEU A 1 117 ? -5.567 8.358 -6.058 1.00 95.00 117 LEU A O 1
ATOM 885 N N . ALA A 1 118 ? -6.319 10.338 -5.293 1.00 95.25 118 ALA A N 1
ATOM 886 C CA . ALA A 1 118 ? -7.431 10.479 -6.232 1.00 95.25 118 ALA A CA 1
ATOM 887 C C . ALA A 1 118 ? -7.003 10.429 -7.711 1.00 95.25 118 ALA A C 1
ATOM 889 O O . ALA A 1 118 ? -7.772 9.976 -8.554 1.00 95.25 118 ALA A O 1
ATOM 890 N N . GLU A 1 119 ? -5.772 10.838 -8.029 1.00 94.38 119 GLU A N 1
ATOM 891 C CA . GLU A 1 119 ? -5.245 10.833 -9.401 1.00 94.38 119 GLU A CA 1
ATOM 892 C C . GLU A 1 119 ? -5.011 9.417 -9.948 1.00 94.38 119 GLU A C 1
ATOM 894 O O . GLU A 1 119 ? -4.915 9.235 -11.158 1.00 94.38 119 GLU A O 1
ATOM 899 N N . PHE A 1 120 ? -4.932 8.408 -9.076 1.00 94.56 120 PHE A N 1
ATOM 900 C CA . PHE A 1 120 ? -4.700 7.014 -9.463 1.00 94.56 120 PHE A CA 1
ATOM 901 C C . PHE A 1 120 ? -5.992 6.198 -9.587 1.00 94.56 120 PHE A C 1
ATOM 903 O O . PHE A 1 120 ? -5.938 5.041 -10.003 1.00 94.56 120 PHE A O 1
ATOM 910 N N . LEU A 1 121 ? -7.151 6.766 -9.229 1.00 94.38 121 LEU A N 1
ATOM 911 C CA . LEU A 1 121 ? -8.428 6.042 -9.230 1.00 94.38 121 LEU A CA 1
ATOM 912 C C . LEU A 1 121 ? -8.833 5.569 -10.634 1.00 94.38 121 LEU A C 1
ATOM 914 O O . LEU A 1 121 ? -9.395 4.485 -10.768 1.00 94.38 121 LEU A O 1
ATOM 918 N N . ASP A 1 122 ? -8.480 6.327 -11.673 1.00 92.69 122 ASP A N 1
ATOM 919 C CA . ASP A 1 122 ? -8.756 5.969 -13.071 1.00 92.69 122 ASP A CA 1
ATOM 920 C C . ASP A 1 122 ? -7.894 4.796 -13.583 1.00 92.69 122 ASP A C 1
ATOM 922 O O . ASP A 1 122 ? -8.219 4.177 -14.597 1.00 92.69 122 ASP A O 1
ATOM 926 N N . ASP A 1 123 ? -6.808 4.456 -12.879 1.00 94.12 123 ASP A N 1
ATOM 927 C CA . ASP A 1 123 ? -5.916 3.332 -13.195 1.00 94.12 123 ASP A CA 1
ATOM 928 C C . ASP A 1 123 ? -6.250 2.053 -12.406 1.00 94.12 123 ASP A C 1
ATOM 930 O O . ASP A 1 123 ? -5.574 1.025 -12.546 1.00 94.12 123 ASP A O 1
ATOM 934 N N . VAL A 1 124 ? -7.281 2.094 -11.559 1.00 94.19 124 VAL A N 1
ATOM 935 C CA . VAL A 1 124 ? -7.722 0.940 -10.774 1.00 94.19 124 VAL A CA 1
ATOM 936 C C . VAL A 1 124 ? -8.356 -0.103 -11.697 1.00 94.19 124 VAL A C 1
ATOM 938 O O . VAL A 1 124 ? -9.222 0.191 -12.521 1.00 94.19 124 VAL A O 1
ATOM 941 N N . GLY A 1 125 ? -7.911 -1.354 -11.562 1.00 91.38 125 GLY A N 1
ATOM 942 C CA . GLY A 1 125 ? -8.441 -2.471 -12.335 1.00 91.38 125 GLY A CA 1
ATOM 943 C C . GLY A 1 125 ? -9.917 -2.766 -12.032 1.00 91.38 125 GLY A C 1
ATOM 944 O O . GLY A 1 125 ? -10.462 -2.316 -11.024 1.00 91.38 125 GLY A O 1
ATOM 945 N N . PRO A 1 126 ? -10.586 -3.587 -12.862 1.00 91.31 126 PRO A N 1
ATOM 946 C CA . PRO A 1 126 ? -11.987 -3.964 -12.647 1.00 91.31 126 PRO A CA 1
ATOM 947 C C . PRO A 1 126 ? -12.220 -4.760 -11.349 1.00 91.31 126 PRO A C 1
ATOM 949 O O . PRO A 1 126 ? -13.352 -4.874 -10.891 1.00 91.31 126 PRO A O 1
ATOM 952 N N . ASP A 1 127 ? -11.160 -5.314 -10.759 1.00 92.00 127 ASP A N 1
ATOM 953 C CA . ASP A 1 127 ? -11.136 -5.978 -9.452 1.00 92.00 127 ASP A CA 1
ATOM 954 C C . ASP A 1 127 ? -11.008 -4.998 -8.267 1.00 92.00 127 ASP A C 1
ATOM 956 O O . ASP A 1 127 ? -10.990 -5.416 -7.106 1.00 92.00 127 ASP A O 1
ATOM 960 N N . GLY A 1 128 ? -10.930 -3.694 -8.548 1.00 93.94 128 GLY A N 1
ATOM 961 C CA . GLY A 1 128 ? -10.750 -2.648 -7.549 1.00 93.94 128 GLY A CA 1
ATOM 962 C C . GLY A 1 128 ? -9.307 -2.510 -7.063 1.00 93.94 128 GLY A C 1
ATOM 963 O O . GLY A 1 128 ? -9.097 -1.901 -6.015 1.00 93.94 128 GLY A O 1
ATOM 964 N N . LEU A 1 129 ? -8.327 -3.084 -7.779 1.00 95.25 129 LEU A N 1
ATOM 965 C CA . LEU A 1 129 ? -6.917 -3.054 -7.391 1.00 95.25 129 LEU A CA 1
ATOM 966 C C . LEU A 1 129 ? -6.069 -2.222 -8.355 1.00 95.25 129 LEU A C 1
ATOM 968 O O . LEU A 1 129 ? -6.045 -2.441 -9.566 1.00 95.25 129 LEU A O 1
ATOM 972 N N . PHE A 1 130 ? -5.302 -1.295 -7.795 1.00 95.00 130 PHE A N 1
ATOM 973 C CA . PHE A 1 130 ? -4.260 -0.566 -8.498 1.00 95.00 130 PHE A CA 1
ATOM 974 C C . PHE A 1 130 ? -3.024 -1.445 -8.698 1.00 95.00 130 PHE A C 1
ATOM 976 O O . PHE A 1 130 ? -2.489 -2.037 -7.753 1.00 95.00 130 PHE A O 1
ATOM 983 N N . ARG A 1 131 ? -2.551 -1.495 -9.947 1.00 93.50 131 ARG A N 1
ATOM 984 C CA . ARG A 1 131 ? -1.385 -2.282 -10.387 1.00 93.50 131 ARG A CA 1
ATOM 985 C C . ARG A 1 131 ? -0.360 -1.426 -11.141 1.00 93.50 131 ARG A C 1
ATOM 987 O O . ARG A 1 131 ? 0.478 -1.960 -11.860 1.00 93.50 131 ARG A O 1
ATOM 994 N N . GLY A 1 132 ? -0.421 -0.103 -10.979 1.00 91.31 132 GLY A N 1
ATOM 995 C CA . GLY A 1 132 ? 0.439 0.867 -11.659 1.00 91.31 132 GLY A CA 1
ATOM 996 C C . GLY A 1 132 ? -0.293 1.720 -12.700 1.00 91.31 132 GLY A C 1
ATOM 997 O O . GLY A 1 132 ? -1.316 1.321 -13.246 1.00 91.31 132 GLY A O 1
ATOM 998 N N . VAL A 1 133 ? 0.276 2.894 -12.989 1.00 86.31 133 VAL A N 1
ATOM 999 C CA . VAL A 1 133 ? -0.284 3.888 -13.922 1.00 86.31 133 VAL A CA 1
ATOM 1000 C C . VAL A 1 133 ? -0.253 3.397 -15.372 1.00 86.31 133 VAL A C 1
ATOM 1002 O O . VAL A 1 133 ? 0.773 2.914 -15.868 1.00 86.31 133 VAL A O 1
ATOM 1005 N N . GLY A 1 134 ? -1.356 3.584 -16.093 1.00 83.56 134 GLY A N 1
ATOM 1006 C CA . GLY A 1 134 ? -1.542 3.131 -17.469 1.00 83.56 134 GLY A CA 1
ATOM 1007 C C . GLY A 1 134 ? -2.014 1.677 -17.561 1.00 83.56 134 GLY A C 1
ATOM 1008 O O . GLY A 1 134 ? -1.613 0.956 -18.488 1.00 83.56 134 GLY A O 1
ATOM 1009 N N . GLY A 1 135 ? -2.832 1.247 -16.599 1.00 76.50 135 GLY A N 1
ATOM 1010 C CA . GLY A 1 135 ? -3.517 -0.045 -16.589 1.00 76.50 135 GLY A CA 1
ATOM 1011 C C . GLY A 1 135 ? -2.651 -1.250 -16.176 1.00 76.50 135 GLY A C 1
ATOM 1012 O O . GLY A 1 135 ? -1.586 -1.088 -15.583 1.00 76.50 135 GLY A O 1
ATOM 1013 N N . PRO A 1 136 ? -3.066 -2.491 -16.510 1.00 71.31 136 PRO A N 1
ATOM 1014 C CA . PRO A 1 136 ? -2.546 -3.722 -15.893 1.00 71.31 136 PRO A CA 1
ATOM 1015 C C . PRO A 1 136 ? -1.047 -3.989 -16.108 1.00 71.31 136 PRO A C 1
ATOM 1017 O O . PRO A 1 136 ? -0.449 -4.721 -15.330 1.00 71.31 136 PRO A O 1
ATOM 1020 N N . HIS A 1 137 ? -0.434 -3.374 -17.124 1.00 82.12 137 HIS A N 1
ATOM 1021 C CA . HIS A 1 137 ? 1.002 -3.492 -17.425 1.00 82.12 137 HIS A CA 1
ATOM 1022 C C . HIS A 1 137 ? 1.787 -2.212 -17.074 1.00 82.12 137 HIS A C 1
ATOM 1024 O O . HIS A 1 137 ? 2.943 -2.049 -17.465 1.00 82.12 137 HIS A O 1
ATOM 1030 N N . GLY A 1 138 ? 1.152 -1.250 -16.396 1.00 84.50 138 GLY A N 1
ATOM 1031 C CA . GLY A 1 138 ? 1.745 0.038 -16.039 1.00 84.50 138 GLY A CA 1
ATOM 1032 C C . GLY A 1 138 ? 3.008 -0.104 -15.200 1.00 84.50 138 GLY A C 1
ATOM 1033 O O . GLY A 1 138 ? 4.051 0.476 -15.518 1.00 84.50 138 GLY A O 1
ATOM 1034 N N . LEU A 1 139 ? 2.935 -0.953 -14.174 1.00 89.00 139 LEU A N 1
ATOM 1035 C CA . LEU A 1 139 ? 4.068 -1.266 -13.313 1.00 89.00 139 LEU A CA 1
ATOM 1036 C C . LEU A 1 139 ? 5.216 -1.931 -14.081 1.00 89.00 139 LEU A C 1
ATOM 1038 O O . LEU A 1 139 ? 6.363 -1.518 -13.927 1.00 89.00 139 LEU A O 1
ATOM 1042 N N . GLU A 1 140 ? 4.925 -2.901 -14.949 1.00 89.00 140 GLU A N 1
ATOM 1043 C CA . GLU A 1 140 ? 5.943 -3.590 -15.754 1.00 89.00 140 GLU A CA 1
ATOM 1044 C C . GLU A 1 140 ? 6.721 -2.613 -16.640 1.00 89.00 140 GLU A C 1
ATOM 1046 O O . GLU A 1 140 ? 7.952 -2.635 -16.662 1.00 89.00 140 GLU A O 1
ATOM 1051 N N . ARG A 1 141 ? 6.017 -1.690 -17.312 1.00 91.38 141 ARG A N 1
ATOM 1052 C CA . ARG A 1 141 ? 6.661 -0.650 -18.127 1.00 91.38 141 ARG A CA 1
ATOM 1053 C C . ARG A 1 141 ? 7.546 0.269 -17.288 1.00 91.38 141 ARG A C 1
ATOM 1055 O O . ARG A 1 141 ? 8.650 0.603 -17.717 1.00 91.38 141 ARG A O 1
ATOM 1062 N N . ARG A 1 142 ? 7.092 0.664 -16.093 1.00 91.62 142 ARG A N 1
ATOM 1063 C CA . ARG A 1 142 ? 7.880 1.506 -15.178 1.00 91.62 142 ARG A CA 1
ATOM 1064 C C . ARG A 1 142 ? 9.142 0.779 -14.704 1.00 91.62 142 ARG A C 1
ATOM 1066 O O . ARG A 1 142 ? 10.212 1.380 -14.680 1.00 91.62 142 ARG A O 1
ATOM 1073 N N . LEU A 1 143 ? 9.038 -0.507 -14.375 1.00 91.12 143 LEU A N 1
ATOM 1074 C CA . LEU A 1 143 ? 10.180 -1.327 -13.963 1.00 91.12 143 LEU A CA 1
ATOM 1075 C C . LEU A 1 143 ? 11.181 -1.532 -15.104 1.00 91.12 143 LEU A C 1
ATOM 1077 O O . LEU A 1 143 ? 12.381 -1.397 -14.877 1.00 91.12 143 LEU A O 1
ATOM 1081 N N . ALA A 1 144 ? 10.707 -1.780 -16.329 1.00 90.50 144 ALA A N 1
ATOM 1082 C CA . ALA A 1 144 ? 11.568 -1.869 -17.506 1.00 90.50 144 ALA A CA 1
ATOM 1083 C C . ALA A 1 144 ? 12.349 -0.563 -17.729 1.00 90.50 144 ALA A C 1
ATOM 1085 O O . ALA A 1 144 ? 13.566 -0.591 -17.893 1.00 90.50 144 ALA A O 1
ATOM 1086 N N . ALA A 1 145 ? 11.682 0.592 -17.634 1.00 90.25 145 ALA A N 1
ATOM 1087 C CA . ALA A 1 145 ? 12.346 1.890 -17.752 1.00 90.25 145 ALA A CA 1
ATOM 1088 C C . ALA A 1 145 ? 13.408 2.118 -16.655 1.00 90.25 145 ALA A C 1
ATOM 1090 O O . ALA A 1 145 ? 14.489 2.635 -16.937 1.00 90.25 145 ALA A O 1
ATOM 1091 N N . LEU A 1 146 ? 13.139 1.705 -15.411 1.00 89.75 146 LEU A N 1
ATOM 1092 C CA . LEU A 1 146 ? 14.125 1.776 -14.325 1.00 89.75 146 LEU A CA 1
ATOM 1093 C C . LEU A 1 146 ? 15.325 0.850 -14.557 1.00 89.75 146 LEU A C 1
ATOM 1095 O O . LEU A 1 146 ? 16.457 1.236 -14.258 1.00 89.75 146 LEU A O 1
ATOM 1099 N N . ALA A 1 147 ? 15.095 -0.350 -15.093 1.00 91.25 147 ALA A N 1
ATOM 1100 C CA . ALA A 1 147 ? 16.160 -1.287 -15.434 1.00 91.25 147 ALA A CA 1
ATOM 1101 C C . ALA A 1 147 ? 17.113 -0.686 -16.478 1.00 91.25 147 ALA A C 1
ATOM 1103 O O . ALA A 1 147 ? 18.330 -0.711 -16.282 1.00 91.25 147 ALA A O 1
ATOM 1104 N N . GLU A 1 148 ? 16.560 -0.073 -17.529 1.00 91.62 148 GLU A N 1
ATOM 1105 C CA . GLU A 1 148 ? 17.325 0.624 -18.570 1.00 91.62 148 GLU A CA 1
ATOM 1106 C C . GLU A 1 148 ? 18.166 1.768 -17.987 1.00 91.62 148 GLU A C 1
ATOM 1108 O O . GLU A 1 148 ? 19.373 1.846 -18.227 1.00 91.62 148 GLU A O 1
ATOM 1113 N N . LEU A 1 149 ? 17.568 2.620 -17.144 1.00 89.38 149 LEU A N 1
ATOM 1114 C CA . LEU A 1 149 ? 18.286 3.722 -16.491 1.00 89.38 149 LEU A CA 1
ATOM 1115 C C . LEU A 1 149 ? 19.428 3.221 -15.600 1.00 89.38 149 LEU A C 1
ATOM 1117 O O . LEU A 1 149 ? 20.525 3.786 -15.616 1.00 89.38 149 LEU A O 1
ATOM 1121 N N . ARG A 1 150 ? 19.202 2.144 -14.842 1.00 89.25 150 ARG A N 1
ATOM 1122 C CA . ARG A 1 150 ? 20.231 1.545 -13.985 1.00 89.25 150 ARG A CA 1
ATOM 1123 C C . ARG A 1 150 ? 21.364 0.930 -14.807 1.00 89.25 150 ARG A C 1
ATOM 1125 O O . ARG A 1 150 ? 22.528 1.099 -14.445 1.00 89.25 150 ARG A O 1
ATOM 1132 N N . GLY A 1 151 ? 21.039 0.259 -15.912 1.00 87.38 151 GLY A N 1
ATOM 1133 C CA . GLY A 1 151 ? 22.021 -0.275 -16.857 1.00 87.38 151 GLY A CA 1
ATOM 1134 C C . GLY A 1 151 ? 22.879 0.828 -17.479 1.00 87.38 151 GLY A C 1
ATOM 1135 O O . GLY A 1 151 ? 24.108 0.737 -17.467 1.00 87.38 151 GLY A O 1
ATOM 1136 N N . ALA A 1 152 ? 22.250 1.914 -17.933 1.00 87.50 152 ALA A N 1
ATOM 1137 C CA . ALA A 1 152 ? 22.943 3.075 -18.487 1.00 87.50 152 ALA A CA 1
ATOM 1138 C C . ALA A 1 152 ? 23.867 3.753 -17.457 1.00 87.50 152 ALA A C 1
ATOM 1140 O O . ALA A 1 152 ? 25.013 4.076 -17.773 1.00 87.50 152 ALA A O 1
ATOM 1141 N N . ALA A 1 153 ? 23.414 3.917 -16.210 1.00 84.31 153 ALA A N 1
ATOM 1142 C CA . ALA A 1 153 ? 24.231 4.471 -15.130 1.00 84.31 153 ALA A CA 1
ATOM 1143 C C . ALA A 1 153 ? 25.442 3.580 -14.796 1.00 84.31 153 ALA A C 1
ATOM 1145 O O . ALA A 1 153 ? 26.553 4.087 -14.640 1.00 84.31 153 ALA A O 1
ATOM 1146 N N . ALA A 1 154 ? 25.257 2.257 -14.740 1.00 83.44 154 ALA A N 1
ATOM 1147 C CA . ALA A 1 154 ? 26.354 1.314 -14.525 1.00 83.44 154 ALA A CA 1
ATOM 1148 C C . ALA A 1 154 ? 27.387 1.368 -15.665 1.00 83.44 154 ALA A C 1
ATOM 1150 O O . ALA A 1 154 ? 28.589 1.371 -15.401 1.00 83.44 154 ALA A O 1
ATOM 1151 N N . ALA A 1 155 ? 26.936 1.485 -16.918 1.00 80.38 155 ALA A N 1
ATOM 1152 C CA . ALA A 1 155 ? 27.819 1.673 -18.067 1.00 80.38 155 ALA A CA 1
ATOM 1153 C C . ALA A 1 155 ? 28.583 3.008 -17.999 1.00 80.38 155 ALA A C 1
ATOM 1155 O O . ALA A 1 155 ? 29.775 3.045 -18.298 1.00 80.38 155 ALA A O 1
ATOM 1156 N N . HIS A 1 156 ? 27.930 4.090 -17.560 1.00 79.50 156 HIS A N 1
ATOM 1157 C CA . HIS A 1 156 ? 28.570 5.398 -17.402 1.00 79.50 156 HIS A CA 1
ATOM 1158 C C . HIS A 1 156 ? 29.637 5.407 -16.296 1.00 79.50 156 HIS A C 1
ATOM 1160 O O . HIS A 1 156 ? 30.696 5.999 -16.477 1.00 79.50 156 HIS A O 1
ATOM 1166 N N . LEU A 1 157 ? 29.385 4.724 -15.174 1.00 76.31 157 LEU A N 1
ATOM 1167 C CA . LEU A 1 157 ? 30.341 4.594 -14.066 1.00 76.31 157 LEU A CA 1
ATOM 1168 C C . LEU A 1 157 ? 31.478 3.602 -14.365 1.00 76.31 157 LEU A C 1
ATOM 1170 O O . LEU A 1 157 ? 32.571 3.746 -13.822 1.00 76.31 157 LEU A O 1
ATOM 1174 N N . GLY A 1 158 ? 31.226 2.594 -15.206 1.00 66.50 158 GLY A N 1
ATOM 1175 C CA . GLY A 1 158 ? 32.220 1.605 -15.634 1.00 66.50 158 GLY A CA 1
ATOM 1176 C C . GLY A 1 158 ? 33.084 2.046 -16.819 1.00 66.50 158 GLY A C 1
ATOM 1177 O O . GLY A 1 158 ? 34.145 1.464 -17.052 1.00 66.50 158 GLY A O 1
ATOM 1178 N N . ALA A 1 159 ? 32.666 3.067 -17.572 1.00 58.03 159 ALA A N 1
ATOM 1179 C CA . ALA A 1 159 ? 33.492 3.666 -18.609 1.00 58.03 159 ALA A CA 1
ATOM 1180 C C . ALA A 1 159 ? 34.642 4.453 -17.957 1.00 58.03 159 ALA A C 1
ATOM 1182 O O . ALA A 1 159 ? 34.392 5.246 -17.045 1.00 58.03 159 ALA A O 1
ATOM 1183 N N . PRO A 1 160 ? 35.904 4.297 -18.408 1.00 52.09 160 PRO A N 1
ATOM 1184 C CA . PRO A 1 160 ? 36.966 5.174 -17.949 1.00 52.09 160 PRO A CA 1
ATOM 1185 C C . PRO A 1 160 ? 36.562 6.603 -18.306 1.00 52.09 160 PRO A C 1
ATOM 1187 O O . PRO A 1 160 ? 36.414 6.934 -19.484 1.00 52.09 160 PRO A O 1
ATOM 1190 N N . GLN A 1 161 ? 36.374 7.451 -17.292 1.00 56.81 161 GLN A N 1
ATOM 1191 C CA . GLN A 1 161 ? 36.333 8.889 -17.503 1.00 56.81 161 GLN A CA 1
ATOM 1192 C C . GLN A 1 161 ? 37.660 9.249 -18.164 1.00 56.81 161 GLN A C 1
ATOM 1194 O O . GLN A 1 161 ? 38.701 9.300 -17.508 1.00 56.81 161 GLN A O 1
ATOM 1199 N N . ALA A 1 162 ? 37.641 9.442 -19.484 1.00 52.12 162 ALA A N 1
ATOM 1200 C CA . ALA A 1 162 ? 38.730 10.088 -20.182 1.00 52.12 162 ALA A CA 1
ATOM 1201 C C . ALA A 1 162 ? 38.860 11.455 -19.519 1.00 52.12 162 ALA A C 1
ATOM 1203 O O . ALA A 1 162 ? 38.026 12.335 -19.729 1.00 52.12 162 ALA A O 1
ATOM 1204 N N . ALA A 1 163 ? 39.838 11.575 -18.622 1.00 50.47 163 ALA A N 1
ATOM 1205 C CA . ALA A 1 163 ? 40.105 12.785 -17.884 1.00 50.47 163 ALA A CA 1
ATOM 1206 C C . ALA A 1 163 ? 40.383 13.876 -18.913 1.00 50.47 163 ALA A C 1
ATOM 1208 O O . ALA A 1 163 ? 41.488 13.983 -19.449 1.00 50.47 163 ALA A O 1
ATOM 1209 N N . HIS A 1 164 ? 39.372 14.686 -19.213 1.00 50.47 164 HIS A N 1
ATOM 1210 C CA . HIS A 1 164 ? 39.593 15.942 -19.888 1.00 50.47 164 HIS A CA 1
ATOM 1211 C C . HIS A 1 164 ? 40.219 16.846 -18.833 1.00 50.47 164 HIS A C 1
ATOM 1213 O O . HIS A 1 164 ? 39.547 17.564 -18.097 1.00 50.47 164 HIS A O 1
ATOM 1219 N N . ARG A 1 165 ? 41.541 16.707 -18.687 1.00 47.50 165 ARG A N 1
ATOM 1220 C CA . ARG A 1 165 ? 42.383 17.650 -17.970 1.00 47.50 165 ARG A CA 1
ATOM 1221 C C . ARG A 1 165 ? 42.255 18.964 -18.731 1.00 47.50 165 ARG A C 1
ATOM 1223 O O . ARG A 1 165 ? 43.010 19.225 -19.660 1.00 47.50 165 ARG A O 1
ATOM 1230 N N . ALA A 1 166 ? 41.253 19.757 -18.364 1.00 51.12 166 ALA A N 1
ATOM 1231 C CA . ALA A 1 166 ? 41.247 21.172 -18.654 1.00 51.12 166 ALA A CA 1
ATOM 1232 C C . ALA A 1 166 ? 42.499 21.728 -17.973 1.00 51.12 166 ALA A C 1
ATOM 1234 O O . ALA A 1 166 ? 42.560 21.848 -16.748 1.00 51.12 166 ALA A O 1
ATOM 1235 N N . GLU A 1 167 ? 43.548 21.957 -18.757 1.00 45.84 167 GLU A N 1
ATOM 1236 C CA . GLU A 1 167 ? 44.671 22.759 -18.307 1.00 45.84 167 GLU A CA 1
ATOM 1237 C C . GLU A 1 167 ? 44.112 24.135 -17.973 1.00 45.84 167 GLU A C 1
ATOM 1239 O O . GLU A 1 167 ? 43.737 24.895 -18.861 1.00 45.84 167 GLU A O 1
ATOM 1244 N N . ILE A 1 168 ? 43.997 24.428 -16.678 1.00 55.22 168 ILE A N 1
ATOM 1245 C CA . ILE A 1 168 ? 43.789 25.790 -16.207 1.00 55.22 168 ILE A CA 1
ATOM 1246 C C . ILE A 1 168 ? 45.040 26.558 -16.647 1.00 55.22 168 ILE A C 1
ATOM 1248 O O . ILE A 1 168 ? 46.131 26.232 -16.163 1.00 55.22 168 ILE A O 1
ATOM 1252 N N . PRO A 1 169 ? 44.940 27.530 -17.573 1.00 57.69 169 PRO A N 1
ATOM 1253 C CA . PRO A 1 169 ? 46.092 28.325 -17.956 1.00 57.69 169 PRO A CA 1
ATOM 1254 C C . PRO A 1 169 ? 46.585 29.058 -16.709 1.00 57.69 169 PRO A C 1
ATOM 1256 O O . PRO A 1 169 ? 45.800 29.698 -16.006 1.00 57.69 169 PRO A O 1
ATOM 1259 N N . GLY A 1 170 ? 47.877 28.924 -16.409 1.00 56.53 170 GLY A N 1
ATOM 1260 C CA . GLY A 1 170 ? 48.497 29.640 -15.299 1.00 56.53 170 GLY A CA 1
ATOM 1261 C C . GLY A 1 170 ? 48.292 31.156 -15.436 1.00 56.53 170 GLY A C 1
ATOM 1262 O O . GLY A 1 170 ? 48.167 31.661 -16.556 1.00 56.53 170 GLY A O 1
ATOM 1263 N N . PRO A 1 171 ? 48.242 31.897 -14.317 1.00 61.06 171 PRO A N 1
ATOM 1264 C CA . PRO A 1 171 ? 48.050 33.341 -14.358 1.00 61.06 171 PRO A CA 1
ATOM 1265 C C . PRO A 1 171 ? 49.173 34.015 -15.169 1.00 61.06 171 PRO A C 1
ATOM 1267 O O . PRO A 1 171 ? 50.332 33.598 -15.066 1.00 61.06 171 PRO A O 1
ATOM 1270 N N . PRO A 1 172 ? 48.867 35.054 -15.971 1.00 61.53 172 PRO A N 1
ATOM 1271 C CA . PRO A 1 172 ? 49.886 35.777 -16.721 1.00 61.53 172 PRO A CA 1
ATOM 1272 C C . PRO A 1 172 ? 50.873 36.472 -15.765 1.00 61.53 172 PRO A C 1
ATOM 1274 O O . PRO A 1 172 ? 50.485 36.869 -14.661 1.00 61.53 172 PRO A O 1
ATOM 1277 N N . PRO A 1 173 ? 52.148 36.643 -16.164 1.00 53.56 173 PRO A N 1
ATOM 1278 C CA . PRO A 1 173 ? 53.142 37.297 -15.324 1.00 53.56 173 PRO A CA 1
ATOM 1279 C C . PRO A 1 173 ? 52.749 38.750 -15.034 1.00 53.56 173 PRO A C 1
ATOM 1281 O O . PRO A 1 173 ? 52.241 39.466 -15.899 1.00 53.56 173 PRO A O 1
ATOM 1284 N N . ALA A 1 174 ? 52.996 39.168 -13.792 1.00 46.38 174 ALA A N 1
ATOM 1285 C CA . ALA A 1 174 ? 52.658 40.485 -13.276 1.00 46.38 174 ALA A CA 1
ATOM 1286 C C . ALA A 1 174 ? 53.272 41.603 -14.134 1.00 46.38 174 ALA A C 1
ATOM 1288 O O . ALA A 1 174 ? 54.492 41.730 -14.240 1.00 46.38 174 ALA A O 1
ATOM 1289 N N . ALA A 1 175 ? 52.413 42.440 -14.715 1.00 45.38 175 ALA A N 1
ATOM 1290 C CA . ALA A 1 175 ? 52.829 43.703 -15.297 1.00 45.38 175 ALA A CA 1
ATOM 1291 C C . ALA A 1 175 ? 53.259 44.658 -14.172 1.00 45.38 175 ALA A C 1
ATOM 1293 O O . ALA A 1 175 ? 52.491 44.948 -13.253 1.00 45.38 175 ALA A O 1
ATOM 1294 N N . THR A 1 176 ? 54.493 45.150 -14.252 1.00 44.38 176 THR A N 1
ATOM 1295 C CA . THR A 1 176 ? 55.025 46.217 -13.402 1.00 44.38 176 THR A CA 1
ATOM 1296 C C . THR A 1 176 ? 54.167 47.475 -13.554 1.00 44.38 176 THR A C 1
ATOM 1298 O O . THR A 1 176 ? 54.208 48.136 -14.589 1.00 44.38 176 THR A O 1
ATOM 1301 N N . VAL A 1 177 ? 53.395 47.820 -12.522 1.00 47.97 177 VAL A N 1
ATOM 1302 C CA . VAL A 1 177 ? 52.667 49.095 -12.442 1.00 47.97 177 VAL A CA 1
ATOM 1303 C C . VAL A 1 177 ? 53.598 50.154 -11.834 1.00 47.97 177 VAL A C 1
ATOM 1305 O O . VAL A 1 177 ? 54.061 49.962 -10.707 1.00 47.97 177 VAL A O 1
ATOM 1308 N N . PRO A 1 178 ? 53.889 51.277 -12.517 1.00 40.53 178 PRO A N 1
ATOM 1309 C CA . PRO A 1 178 ? 54.661 52.360 -11.930 1.00 40.53 178 PRO A CA 1
ATOM 1310 C C . PRO A 1 178 ? 53.791 53.269 -11.048 1.00 40.53 178 PRO A C 1
ATOM 1312 O O . PRO A 1 178 ? 52.723 53.714 -11.455 1.00 40.53 178 PRO A O 1
ATOM 1315 N N . GLY A 1 179 ? 54.317 53.582 -9.859 1.00 38.50 179 GLY A N 1
ATOM 1316 C CA . GLY A 1 179 ? 54.175 54.871 -9.169 1.00 38.50 179 GLY A CA 1
ATOM 1317 C C . GLY A 1 179 ? 52.769 55.338 -8.775 1.00 38.50 179 GLY A C 1
ATOM 1318 O O . GLY A 1 179 ? 52.112 56.068 -9.507 1.00 38.50 179 GLY A O 1
ATOM 1319 N N . ARG A 1 180 ? 52.365 55.043 -7.535 1.00 42.41 180 ARG A N 1
ATOM 1320 C CA . ARG A 1 180 ? 51.229 55.689 -6.857 1.00 42.41 180 ARG A CA 1
ATOM 1321 C C . ARG A 1 180 ? 51.648 57.073 -6.322 1.00 42.41 180 ARG A C 1
ATOM 1323 O O . ARG A 1 180 ? 52.616 57.119 -5.562 1.00 42.41 180 ARG A O 1
ATOM 1330 N N . PRO A 1 181 ? 50.941 58.181 -6.617 1.00 42.81 181 PRO A N 1
ATOM 1331 C CA . PRO A 1 181 ? 51.130 59.425 -5.881 1.00 42.81 181 PRO A CA 1
ATOM 1332 C C . PRO A 1 181 ? 50.365 59.420 -4.544 1.00 42.81 181 PRO A C 1
ATOM 1334 O O . PRO A 1 181 ? 49.376 58.706 -4.359 1.00 42.81 181 PRO A O 1
ATOM 1337 N N . ALA A 1 182 ? 50.896 60.200 -3.601 1.00 43.66 182 ALA A N 1
ATOM 1338 C CA . ALA A 1 182 ? 50.546 60.284 -2.181 1.00 43.66 182 ALA A CA 1
ATOM 1339 C C . ALA A 1 182 ? 49.098 60.765 -1.891 1.00 43.66 182 ALA A C 1
ATOM 1341 O O . ALA A 1 182 ? 48.467 61.378 -2.753 1.00 43.66 182 ALA A O 1
ATOM 1342 N N . PRO A 1 183 ? 48.556 60.499 -0.681 1.00 43.72 183 PRO A N 1
ATOM 1343 C CA . PRO A 1 183 ? 47.137 60.675 -0.374 1.00 43.72 183 PRO A CA 1
ATOM 1344 C C . PRO A 1 183 ? 46.771 62.128 -0.038 1.00 43.72 183 PRO A C 1
ATOM 1346 O O . PRO A 1 183 ? 47.479 62.805 0.707 1.00 43.72 183 PRO A O 1
ATOM 1349 N N . GLN A 1 184 ? 45.618 62.581 -0.538 1.00 40.91 184 GLN A N 1
ATOM 1350 C CA . GLN A 1 184 ? 45.000 63.853 -0.159 1.00 40.91 184 GLN A CA 1
ATOM 1351 C C . GLN A 1 184 ? 43.924 63.625 0.917 1.00 40.91 184 GLN A C 1
ATOM 1353 O O . GLN A 1 184 ? 43.210 62.622 0.908 1.00 40.91 184 GLN A O 1
ATOM 1358 N N . ALA A 1 185 ? 43.880 64.540 1.883 1.00 40.91 185 ALA A N 1
ATOM 1359 C CA . ALA A 1 185 ? 43.207 64.407 3.167 1.00 40.91 185 ALA A CA 1
ATOM 1360 C C . ALA A 1 185 ? 41.667 64.502 3.129 1.00 40.91 185 ALA A C 1
ATOM 1362 O O . ALA A 1 185 ? 41.094 65.310 2.407 1.00 40.91 185 ALA A O 1
ATOM 1363 N N . ALA A 1 186 ? 41.066 63.694 4.011 1.00 45.91 186 ALA A N 1
ATOM 1364 C CA . ALA A 1 186 ? 39.851 63.868 4.819 1.00 45.91 186 ALA A CA 1
ATOM 1365 C C . ALA A 1 186 ? 38.664 64.702 4.292 1.00 45.91 186 ALA A C 1
ATOM 1367 O O . ALA A 1 186 ? 38.774 65.912 4.109 1.00 45.91 186 ALA A O 1
ATOM 1368 N N . ARG A 1 187 ? 37.472 64.076 4.306 1.00 39.75 187 ARG A N 1
ATOM 1369 C CA . ARG A 1 187 ? 36.194 64.688 4.734 1.00 39.75 187 ARG A CA 1
ATOM 1370 C C . ARG A 1 187 ? 35.150 63.616 5.110 1.00 39.75 187 ARG A C 1
ATOM 1372 O O . ARG A 1 187 ? 34.682 62.871 4.263 1.00 39.75 187 ARG A O 1
ATOM 1379 N N . THR A 1 188 ? 34.893 63.551 6.419 1.00 43.16 188 THR A N 1
ATOM 1380 C CA . THR A 1 188 ? 33.617 63.338 7.144 1.00 43.16 188 THR A CA 1
ATOM 1381 C C . THR A 1 188 ? 32.563 62.328 6.653 1.00 43.16 188 THR A C 1
ATOM 1383 O O . THR A 1 188 ? 31.978 62.460 5.584 1.00 43.16 188 THR A O 1
ATOM 1386 N N . ALA A 1 189 ? 32.226 61.395 7.553 1.00 49.81 189 ALA A N 1
ATOM 1387 C CA . ALA A 1 189 ? 31.093 60.469 7.489 1.00 49.81 189 ALA A CA 1
ATOM 1388 C C . ALA A 1 189 ? 29.745 61.131 7.853 1.00 49.81 189 ALA A C 1
ATOM 1390 O O . ALA A 1 189 ? 29.736 62.094 8.624 1.00 49.81 189 ALA A O 1
ATOM 1391 N N . PRO A 1 190 ? 28.608 60.544 7.434 1.00 44.97 190 PRO A N 1
ATOM 1392 C CA . PRO A 1 190 ? 27.344 60.674 8.148 1.00 44.97 190 PRO A CA 1
ATOM 1393 C C . PRO A 1 190 ? 26.901 59.355 8.811 1.00 44.97 190 PRO A C 1
ATOM 1395 O O . PRO A 1 190 ? 26.879 58.292 8.192 1.00 44.97 190 PRO A O 1
ATOM 1398 N N . SER A 1 191 ? 26.522 59.468 10.087 1.00 48.47 191 SER A N 1
ATOM 1399 C CA . SER A 1 191 ? 25.857 58.448 10.908 1.00 48.47 191 SER A CA 1
ATOM 1400 C C . SER A 1 191 ? 24.481 58.061 10.360 1.00 48.47 191 SER A C 1
ATOM 1402 O O . SER A 1 191 ? 23.703 58.929 9.968 1.00 48.47 191 SER A O 1
ATOM 1404 N N . VAL A 1 192 ? 24.141 56.772 10.439 1.00 50.81 192 VAL A N 1
ATOM 1405 C CA . VAL A 1 192 ? 22.789 56.248 10.182 1.00 50.81 192 VAL A CA 1
ATOM 1406 C C . VAL A 1 192 ? 22.132 55.871 11.522 1.00 50.81 192 VAL A C 1
ATOM 1408 O O . VAL A 1 192 ? 22.758 55.155 12.305 1.00 50.81 192 VAL A O 1
ATOM 1411 N N . PRO A 1 193 ? 20.903 56.338 11.823 1.00 51.19 193 PRO A N 1
ATOM 1412 C CA . PRO A 1 193 ? 20.220 56.041 13.082 1.00 51.19 193 PRO A CA 1
ATOM 1413 C C . PRO A 1 193 ? 19.526 54.667 13.092 1.00 51.19 193 PRO A C 1
ATOM 1415 O O . PRO A 1 193 ? 19.017 54.188 12.078 1.00 51.19 193 PRO A O 1
ATOM 1418 N N . ALA A 1 194 ? 19.489 54.060 14.281 1.00 51.88 194 ALA A N 1
ATOM 1419 C CA . ALA A 1 194 ? 18.860 52.776 14.581 1.00 51.88 194 ALA A CA 1
ATOM 1420 C C . ALA A 1 194 ? 17.321 52.816 14.467 1.00 51.88 194 ALA A C 1
ATOM 1422 O O . ALA A 1 194 ? 16.681 53.799 14.842 1.00 51.88 194 ALA A O 1
ATOM 1423 N N . ARG A 1 195 ? 16.725 51.717 13.984 1.00 51.50 195 ARG A N 1
ATOM 1424 C CA . ARG A 1 195 ? 15.268 51.494 13.958 1.00 51.50 195 ARG A CA 1
ATOM 1425 C C . ARG A 1 195 ? 14.763 50.972 15.317 1.00 51.50 195 ARG A C 1
ATOM 1427 O O . ARG A 1 195 ? 15.389 50.060 15.854 1.00 51.50 195 ARG A O 1
ATOM 1434 N N . PRO A 1 196 ? 13.635 51.481 15.845 1.00 51.88 196 PRO A N 1
ATOM 1435 C CA . PRO A 1 196 ? 13.030 50.985 17.081 1.00 51.88 196 PRO A CA 1
ATOM 1436 C C . PRO A 1 196 ? 12.098 49.777 16.867 1.00 51.88 196 PRO A C 1
ATOM 1438 O O . PRO A 1 196 ? 11.425 49.658 15.842 1.00 51.88 196 PRO A O 1
ATOM 1441 N N . SER A 1 197 ? 12.067 48.908 17.880 1.00 49.41 197 SER A N 1
ATOM 1442 C CA . SER A 1 197 ? 11.247 47.696 18.009 1.00 49.41 197 SER A CA 1
ATOM 1443 C C . SER A 1 197 ? 9.766 47.998 18.289 1.00 49.41 197 SER A C 1
ATOM 1445 O O . SER A 1 197 ? 9.451 48.929 19.028 1.00 49.41 197 SER A O 1
ATOM 1447 N N . LEU A 1 198 ? 8.862 47.176 17.744 1.00 62.06 198 LEU A N 1
ATOM 1448 C CA . LEU A 1 198 ? 7.411 47.213 17.992 1.00 62.06 198 LEU A CA 1
ATOM 1449 C C . LEU A 1 198 ? 7.005 46.257 19.141 1.00 62.06 198 LEU A C 1
ATOM 1451 O O . LEU A 1 198 ? 7.542 45.150 19.202 1.00 62.06 198 LEU A O 1
ATOM 1455 N N . PRO A 1 199 ? 6.065 46.646 20.027 1.00 63.53 199 PRO A N 1
ATOM 1456 C CA . PRO A 1 199 ? 5.520 45.791 21.090 1.00 63.53 199 PRO A CA 1
ATOM 1457 C C . PRO A 1 199 ? 4.331 44.906 20.633 1.00 63.53 199 PRO A C 1
ATOM 1459 O O . PRO A 1 199 ? 3.764 45.150 19.566 1.00 63.53 199 PRO A O 1
ATOM 1462 N N . PRO A 1 200 ? 3.951 43.881 21.432 1.00 55.16 200 PRO A N 1
ATOM 1463 C CA . PRO A 1 200 ? 2.986 42.846 21.047 1.00 55.16 200 PRO A CA 1
ATOM 1464 C C . PRO A 1 200 ? 1.522 43.306 21.117 1.00 55.16 200 PRO A C 1
ATOM 1466 O O . PRO A 1 200 ? 1.161 44.163 21.924 1.00 55.16 200 PRO A O 1
ATOM 1469 N N . ALA A 1 201 ? 0.679 42.695 20.280 1.00 56.53 201 ALA A N 1
ATOM 1470 C CA . ALA A 1 201 ? -0.760 42.926 20.235 1.00 56.53 201 ALA A CA 1
ATOM 1471 C C . ALA A 1 201 ? -1.503 42.007 21.218 1.00 56.53 201 ALA A C 1
ATOM 1473 O O . ALA A 1 201 ? -1.278 40.798 21.240 1.00 56.53 201 ALA A O 1
ATOM 1474 N N . THR A 1 202 ? -2.406 42.599 21.996 1.00 53.59 202 THR A N 1
ATOM 1475 C CA . THR A 1 202 ? -3.384 41.918 22.852 1.00 53.59 202 THR A CA 1
ATOM 1476 C C . THR A 1 202 ? -4.760 42.048 22.203 1.00 53.59 202 THR A C 1
ATOM 1478 O O . THR A 1 202 ? -5.116 43.151 21.781 1.00 53.59 202 THR A O 1
ATOM 1481 N N . GLY A 1 203 ? -5.532 40.960 22.168 1.00 47.62 203 GLY A N 1
ATOM 1482 C CA . GLY A 1 203 ? -6.930 40.939 21.731 1.00 47.62 203 GLY A CA 1
ATOM 1483 C C . GLY A 1 203 ? -7.364 39.556 21.297 1.00 47.62 203 GLY A C 1
ATOM 1484 O O . GLY A 1 203 ? -7.241 39.291 20.085 1.00 47.62 203 GLY A O 1
#

pLDDT: mean 82.9, std 18.64, range [38.5, 98.5]

InterPro domains:
  IPR053832 Domain of unknown function DUF6924 [PF21962] (8-132)

Radius of gyration: 29.41 Å; chains: 1; bounding box: 67×80×43 Å

Foldseek 3Di:
DQDDDQFAEEEEQDPPDPVLVVVLVCLQQDAALVNLDGADYDYDYDPVNHPDDLVRVLVNDDPPHLFQKHWYQYPCLSPDPQSWIWIAGSPPRDIATEGSNCNRVVRCCCNVVVDDPVVCQVQQDPVRYHCAPPHVCRSVVVSVVSVVVVVVVVVVVPDPPPPPPPPPPPDDDDDDDDDDDDDDDDDDDDDDDDDDDDDDDDD

Secondary structure (DSSP, 8-state):
--B--SSEEEEE---S-HHHHHHHHHHHHS-BTTTTB---EEEE--GGGTT--HHHHHHHB-TT-S-SEEEEE-HHHHHSTT--EEEEETTT--EEEE-HHHHHHHHHHHHHS---GGGGGGGB-TTSEE-SSSSTTHHHHHHHHHHHHHHHHHHHHHS---------PPPPPP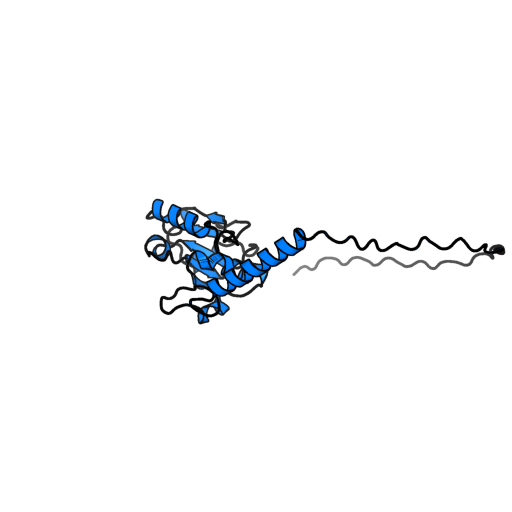P----PPPPPP-------PPPPPPPPP--

Sequence (203 aa):
MLIETDLTPLLRTDFSDDDAWQAVRAAVAAPVGGGLTRADTESVDDRRLADFASEQIVASVDPDAPYAVVVVADRRTMTEAATPLLVIDVADRTELRCVPEALWALLTDTGVRGMRLAEFLDDVGPDGLFRGVGGPHGLERRLAALAELRGAAAAHLGAPQAAHRAEIPGPPPAATVPGRPAPQAARTAPSVPARPSLPPATG